Protein AF-L1J8I0-F1 (afdb_monomer_lite)

Radius of gyration: 37.42 Å; chains: 1; bounding box: 44×63×104 Å

pLDDT: mean 70.48, std 18.56, range [26.73, 95.31]

Sequence (306 aa):
MLSIKDLRIVVLCLVFACTTAIKQQHVDNLDVEDITRTQQHQPSTDGAELYHSMKRKFKKFSSLVRLVQKKYGISLSQAASTVKARSLLKRSWEKLQKLQDGYKKAAARRIKKKARKVELQKQAIESSAQQQGRRVSKQEAVFLFTALNPPVQPREVTFPLSEEEFVRLLASREALVETAEQELREGKLTSAAMRKNLMMEADANQRERRDILLQHCSRGRSLHATSIGMALAQFDLLAEEVQEKAIMRARENIDSMPPGGLQNLLEAMAERVLNETRTLSQDATDRAEWFARNYSPPRSSAHPVM

Secondary structure (DSSP, 8-state):
---HHHHHHHHHHHHHHHHHHHHHHHHHHHHHHHHTT-TTSPPPHHHHHHHHHHHHHHHHHHHHHHHHHHHH---HHHHHTSHHHHHHHHHHHHHHHHHHHHHHHHHHHHHHHHHHHHHHHHHHHHHHHHSS--PPPHHHHHHHHHHHS---PPPP--SSPPHHHHHHHHHHHHHHHHHHHHHIIIIITSSHHHHHHHHHHHHHHHHHHHHHHHHHHHTT--HHHHHHHHHHHHHHTS-HHHHHHHHHHHHHHHHTSPTTHHHHHHHHHHHHHHHHHHHHHH-TT-HHHHHHHH------TTS---

Structure (mmCIF, N/CA/C/O backbone):
data_AF-L1J8I0-F1
#
_entry.id   AF-L1J8I0-F1
#
loop_
_atom_site.group_PDB
_atom_site.id
_atom_site.type_symbol
_atom_site.label_atom_id
_atom_site.label_alt_id
_atom_site.label_comp_id
_atom_site.label_asym_id
_atom_site.label_entity_id
_atom_site.label_seq_id
_atom_site.pdbx_PDB_ins_code
_atom_site.Cartn_x
_atom_site.Cartn_y
_atom_site.Cartn_z
_atom_site.occupancy
_atom_site.B_iso_or_equiv
_atom_site.auth_seq_id
_atom_site.auth_comp_id
_atom_site.auth_asym_id
_atom_site.auth_atom_id
_atom_site.pdbx_PDB_model_num
ATOM 1 N N . MET A 1 1 ? -5.756 -33.218 85.388 1.00 47.03 1 MET A N 1
ATOM 2 C CA . MET A 1 1 ? -5.584 -31.840 84.867 1.00 47.03 1 MET A CA 1
ATOM 3 C C . MET A 1 1 ? -4.841 -31.900 83.537 1.00 47.03 1 MET A C 1
ATOM 5 O O . MET A 1 1 ? -3.838 -32.595 83.470 1.00 47.03 1 MET A O 1
ATOM 9 N N . LEU A 1 2 ? -5.328 -31.227 82.486 1.00 44.75 2 LEU A N 1
ATOM 10 C CA . LEU A 1 2 ? -4.632 -31.156 81.189 1.00 44.75 2 LEU A CA 1
ATOM 11 C C . LEU A 1 2 ? -3.317 -30.375 81.326 1.00 44.75 2 LEU A C 1
ATOM 13 O O . LEU A 1 2 ? -3.295 -29.297 81.923 1.00 44.75 2 LEU A O 1
ATOM 17 N N . SER A 1 3 ? -2.236 -30.895 80.743 1.00 50.72 3 SER A N 1
ATOM 18 C CA . SER A 1 3 ? -0.954 -30.190 80.671 1.00 50.72 3 SER A CA 1
ATOM 19 C C . SER A 1 3 ? -1.093 -28.910 79.837 1.00 50.72 3 SER A C 1
ATOM 21 O O . SER A 1 3 ? -1.857 -28.843 78.872 1.00 50.72 3 SER A O 1
ATOM 23 N N . ILE A 1 4 ? -0.311 -27.877 80.170 1.00 48.34 4 ILE A N 1
ATOM 24 C CA . ILE A 1 4 ? -0.261 -26.611 79.416 1.00 48.34 4 ILE A CA 1
ATOM 25 C C . ILE A 1 4 ? 0.068 -26.856 77.931 1.00 48.34 4 ILE A C 1
ATOM 27 O O . ILE A 1 4 ? -0.374 -26.088 77.072 1.00 48.34 4 ILE A O 1
ATOM 31 N N . LYS A 1 5 ? 0.810 -27.926 77.611 1.00 49.66 5 LYS A N 1
ATOM 32 C CA . LYS A 1 5 ? 1.115 -28.313 76.226 1.00 49.66 5 LYS A CA 1
ATOM 33 C C . LYS A 1 5 ? -0.135 -28.808 75.487 1.00 49.66 5 LYS A C 1
ATOM 35 O O . LYS A 1 5 ? -0.368 -28.381 74.359 1.00 49.66 5 LYS A O 1
ATOM 40 N N . ASP A 1 6 ? -0.984 -29.593 76.143 1.00 48.19 6 ASP A N 1
ATOM 41 C CA . ASP A 1 6 ? -2.200 -30.156 75.542 1.00 48.19 6 ASP A CA 1
ATOM 42 C C . ASP A 1 6 ? -3.264 -29.073 75.308 1.00 48.19 6 ASP A C 1
ATOM 44 O O . ASP A 1 6 ? -3.906 -29.028 74.257 1.00 48.19 6 ASP A O 1
ATOM 48 N N . LEU A 1 7 ? -3.372 -28.108 76.231 1.00 49.50 7 LEU A N 1
ATOM 49 C CA . LEU A 1 7 ? -4.266 -26.956 76.078 1.00 49.50 7 LEU A CA 1
ATOM 50 C C . LEU A 1 7 ? -3.881 -26.079 74.872 1.00 49.50 7 LEU A C 1
ATOM 52 O O . LEU A 1 7 ? -4.747 -25.561 74.167 1.00 49.50 7 LEU A O 1
ATOM 56 N N . ARG A 1 8 ? -2.576 -25.923 74.608 1.00 51.19 8 ARG A N 1
ATOM 57 C CA . ARG A 1 8 ? -2.071 -25.172 73.446 1.00 51.19 8 ARG A CA 1
ATOM 58 C C . ARG A 1 8 ? -2.403 -25.867 72.130 1.00 51.19 8 ARG A C 1
ATOM 60 O O . ARG A 1 8 ? -2.738 -25.177 71.172 1.00 51.19 8 ARG A O 1
ATOM 67 N N . ILE A 1 9 ? -2.360 -27.200 72.089 1.00 55.81 9 ILE A N 1
ATOM 68 C CA . ILE A 1 9 ? -2.709 -27.984 70.896 1.00 55.81 9 ILE A CA 1
ATOM 69 C C . ILE A 1 9 ? -4.198 -27.828 70.574 1.00 55.81 9 ILE A C 1
ATOM 71 O O . ILE A 1 9 ? -4.533 -27.548 69.426 1.00 55.81 9 ILE A O 1
ATOM 75 N N . VAL A 1 10 ? -5.084 -27.917 71.573 1.00 53.78 10 VAL A N 1
ATOM 76 C CA . VAL A 1 10 ? -6.538 -27.730 71.386 1.00 53.78 10 VAL A CA 1
ATOM 77 C C . VAL A 1 10 ? -6.875 -26.306 70.926 1.00 53.78 10 VAL A C 1
ATOM 79 O O . VAL A 1 10 ? -7.705 -26.120 70.037 1.00 53.78 10 VAL A O 1
ATOM 82 N N . VAL A 1 11 ? -6.193 -25.290 71.463 1.00 53.56 11 VAL A N 1
ATOM 83 C CA . VAL A 1 11 ? -6.374 -23.897 71.024 1.00 53.56 11 VAL A CA 1
ATOM 84 C C . VAL A 1 11 ? -5.858 -23.693 69.600 1.00 53.56 11 VAL A C 1
ATOM 86 O O . VAL A 1 11 ? -6.593 -23.166 68.774 1.00 53.56 11 VAL A O 1
ATOM 89 N N . LEU A 1 12 ? -4.641 -24.143 69.271 1.00 55.91 12 LEU A N 1
ATOM 90 C CA . LEU A 1 12 ? -4.106 -24.076 67.901 1.00 55.91 12 LEU A CA 1
ATOM 91 C C . LEU A 1 12 ? -5.045 -24.758 66.906 1.00 55.91 12 LEU A C 1
ATOM 93 O O . LEU A 1 12 ? -5.278 -24.246 65.813 1.00 55.91 12 LEU A O 1
ATOM 97 N N . CYS A 1 13 ? -5.629 -25.873 67.332 1.00 56.00 13 CYS A N 1
ATOM 98 C CA . CYS A 1 13 ? -6.630 -26.603 66.593 1.00 56.00 13 CYS A CA 1
ATOM 99 C C . CYS A 1 13 ? -7.884 -25.752 66.295 1.00 56.00 13 CYS A C 1
ATOM 101 O O . CYS A 1 13 ? -8.264 -25.586 65.135 1.00 56.00 13 CYS A O 1
ATOM 103 N N . LEU A 1 14 ? -8.495 -25.150 67.315 1.00 54.09 14 LEU A N 1
ATOM 104 C CA . LEU A 1 14 ? -9.687 -24.307 67.152 1.00 54.09 14 LEU A CA 1
ATOM 105 C C . LEU A 1 14 ? -9.407 -23.039 66.326 1.00 54.09 14 LEU A C 1
ATOM 107 O O . LEU A 1 14 ? -10.213 -22.657 65.480 1.00 54.09 14 LEU A O 1
ATOM 111 N N . VAL A 1 15 ? -8.236 -22.421 66.496 1.00 53.66 15 VAL A N 1
ATOM 112 C CA . VAL A 1 15 ? -7.820 -21.250 65.704 1.00 53.66 15 VAL A CA 1
ATOM 113 C C . VAL A 1 15 ? -7.623 -21.607 64.234 1.00 53.66 15 VAL A C 1
ATOM 115 O O . VAL A 1 15 ? -8.012 -20.843 63.346 1.00 53.66 15 VAL A O 1
ATOM 118 N N . PHE A 1 16 ? -7.057 -22.779 63.957 1.00 56.75 16 PHE A N 1
ATOM 119 C CA . PHE A 1 16 ? -6.883 -23.270 62.597 1.00 56.75 16 PHE A CA 1
ATOM 120 C C . PHE A 1 16 ? -8.225 -23.573 61.909 1.00 56.75 16 PHE A C 1
ATOM 122 O O . PHE A 1 16 ? -8.412 -23.221 60.744 1.00 56.75 16 PHE A O 1
ATOM 129 N N . ALA A 1 17 ? -9.191 -24.151 62.630 1.00 53.44 17 ALA A N 1
ATOM 130 C CA . ALA A 1 17 ? -10.540 -24.396 62.114 1.00 53.44 17 ALA A CA 1
ATOM 131 C C . ALA A 1 17 ? -11.291 -23.089 61.794 1.00 53.44 17 ALA A C 1
ATOM 133 O O . ALA A 1 17 ? -11.874 -22.952 60.720 1.00 53.44 17 ALA A O 1
ATOM 134 N N . CYS A 1 18 ? -11.215 -22.083 62.670 1.00 51.19 18 CYS A N 1
ATOM 135 C CA . CYS A 1 18 ? -11.886 -20.803 62.432 1.00 51.19 18 CYS A CA 1
ATOM 136 C C . CYS A 1 18 ? -11.210 -19.970 61.322 1.00 51.19 18 CYS A C 1
ATOM 138 O O . CYS A 1 18 ? -11.900 -19.376 60.496 1.00 51.19 18 CYS A O 1
ATOM 140 N N . THR A 1 19 ? -9.870 -19.954 61.240 1.00 51.97 19 THR A N 1
ATOM 141 C CA . THR A 1 19 ? -9.139 -19.275 60.139 1.00 51.97 19 THR A CA 1
ATOM 142 C C . THR A 1 19 ? -9.443 -19.886 58.773 1.00 51.97 19 THR A C 1
ATOM 144 O O . THR A 1 19 ? -9.493 -19.162 57.779 1.00 51.97 19 THR A O 1
ATOM 147 N N . THR A 1 20 ? -9.636 -21.205 58.706 1.00 55.06 20 THR A N 1
ATOM 148 C CA . THR A 1 20 ? -10.019 -21.881 57.462 1.00 55.06 20 THR A CA 1
ATOM 149 C C . THR A 1 20 ? -11.479 -21.609 57.102 1.00 55.06 20 THR A C 1
ATOM 151 O O . THR A 1 20 ? -11.731 -21.222 55.969 1.00 55.06 20 THR A O 1
ATOM 154 N N . ALA A 1 21 ? -12.424 -21.659 58.042 1.00 51.91 21 ALA A N 1
ATOM 155 C CA . ALA A 1 21 ? -13.824 -21.310 57.762 1.00 51.91 21 ALA A CA 1
ATOM 156 C C . ALA A 1 21 ? -13.995 -19.878 57.204 1.00 51.91 21 ALA A C 1
ATOM 158 O O . ALA A 1 21 ? -14.708 -19.674 56.225 1.00 51.91 21 ALA A O 1
ATOM 159 N N . ILE A 1 22 ? -13.266 -18.897 57.754 1.00 51.09 22 ILE A N 1
ATOM 160 C CA . ILE A 1 22 ? -13.312 -17.495 57.292 1.00 51.09 22 ILE A CA 1
ATOM 161 C C . ILE A 1 22 ? -12.747 -17.335 55.874 1.00 51.09 22 ILE A C 1
ATOM 163 O O . ILE A 1 22 ? -13.254 -16.527 55.100 1.00 51.09 22 ILE A O 1
ATOM 167 N N . LYS A 1 23 ? -11.707 -18.098 55.510 1.00 50.81 23 LYS A N 1
ATOM 168 C CA . LYS A 1 23 ? -11.161 -18.086 54.143 1.00 50.81 23 LYS A CA 1
ATOM 169 C C . LYS A 1 23 ? -12.123 -18.719 53.139 1.00 50.81 23 LYS A C 1
ATOM 171 O O . LYS A 1 23 ? -12.239 -18.205 52.036 1.00 50.81 23 LYS A O 1
ATOM 176 N N . GLN A 1 24 ? -12.831 -19.773 53.542 1.00 50.97 24 GLN A N 1
ATOM 177 C CA . GLN A 1 24 ? -13.794 -20.491 52.707 1.00 50.97 24 GLN A CA 1
ATOM 178 C C . GLN A 1 24 ? -14.966 -19.576 52.324 1.00 50.97 24 GLN A C 1
ATOM 180 O O . GLN A 1 24 ? -15.231 -19.363 51.150 1.00 50.97 24 GLN A O 1
ATOM 185 N N . GLN A 1 25 ? -15.551 -18.910 53.322 1.00 48.59 25 GLN A N 1
ATOM 186 C CA . GLN A 1 25 ? -16.653 -17.960 53.148 1.00 48.59 25 GLN A CA 1
ATOM 187 C C . GLN A 1 25 ? -16.267 -16.727 52.304 1.00 48.59 25 GLN A C 1
ATOM 189 O O . GLN A 1 25 ? -17.127 -16.032 51.769 1.00 48.59 25 GLN A O 1
ATOM 194 N N . HIS A 1 26 ? -14.968 -16.426 52.198 1.00 47.38 26 HIS A N 1
ATOM 195 C CA . HIS A 1 26 ? -14.453 -15.340 51.365 1.00 47.38 26 HIS A CA 1
ATOM 196 C C . HIS A 1 26 ? -14.232 -15.748 49.905 1.00 47.38 26 HIS A C 1
ATOM 198 O O . HIS A 1 26 ? -14.372 -14.888 49.042 1.00 47.38 26 HIS A O 1
ATOM 204 N N . VAL A 1 27 ? -13.887 -17.015 49.646 1.00 48.81 27 VAL A N 1
ATOM 205 C CA . VAL A 1 27 ? -13.799 -17.588 48.291 1.00 48.81 27 VAL A CA 1
ATOM 206 C C . VAL A 1 27 ? -15.202 -17.719 47.700 1.00 48.81 27 VAL A C 1
ATOM 208 O O . VAL A 1 27 ? -15.429 -17.238 46.600 1.00 48.81 27 VAL A O 1
ATOM 211 N N . ASP A 1 28 ? -16.167 -18.218 48.477 1.00 44.97 28 ASP A N 1
ATOM 212 C CA . ASP A 1 28 ? -17.553 -18.363 48.010 1.00 44.97 28 ASP A CA 1
ATOM 213 C C . ASP A 1 28 ? -18.199 -16.999 47.675 1.00 44.97 28 ASP A C 1
ATOM 215 O O . ASP A 1 28 ? -18.963 -16.890 46.726 1.00 44.97 28 ASP A O 1
ATOM 219 N N . ASN A 1 29 ? -17.840 -15.920 48.386 1.00 43.44 29 ASN A N 1
ATOM 220 C CA . ASN A 1 29 ? -18.304 -14.556 48.080 1.00 43.44 29 ASN A CA 1
ATOM 221 C C . ASN A 1 29 ? -17.541 -13.863 46.933 1.00 43.44 29 ASN A C 1
ATOM 223 O O . ASN A 1 29 ? -17.956 -12.789 46.505 1.00 43.44 29 ASN A O 1
ATOM 227 N N . LEU A 1 30 ? -16.416 -14.418 46.470 1.00 42.66 30 LEU A N 1
ATOM 228 C CA . LEU A 1 30 ? -15.681 -13.901 45.309 1.00 42.66 30 LEU A CA 1
ATOM 229 C C . LEU A 1 30 ? -16.254 -14.424 43.981 1.00 42.66 30 LEU A C 1
ATOM 231 O O . LEU A 1 30 ? -16.000 -13.794 42.962 1.00 42.66 30 LEU A O 1
ATOM 235 N N . ASP A 1 31 ? -17.058 -15.494 44.000 1.00 45.50 31 ASP A N 1
ATOM 236 C CA . ASP A 1 31 ? -17.581 -16.143 42.787 1.00 45.50 31 ASP A CA 1
ATOM 237 C C . ASP A 1 31 ? -19.051 -15.807 42.454 1.00 45.50 31 ASP A C 1
ATOM 239 O O . ASP A 1 31 ? -19.474 -16.000 41.317 1.00 45.50 31 ASP A O 1
ATOM 243 N N . VAL A 1 32 ? -19.859 -15.266 43.377 1.00 40.94 32 VAL A N 1
ATOM 244 C CA . VAL A 1 32 ? -21.300 -15.056 43.092 1.00 40.94 32 VAL A CA 1
ATOM 245 C C . VAL A 1 32 ? -21.579 -13.827 42.212 1.00 40.94 32 VAL A C 1
ATOM 247 O O . VAL A 1 32 ? -22.537 -13.845 41.444 1.00 40.94 32 VAL A O 1
ATOM 250 N N . GLU A 1 33 ? -20.743 -12.782 42.234 1.00 39.81 33 GLU A N 1
ATOM 251 C CA . GLU A 1 33 ? -20.963 -11.593 41.383 1.00 39.81 33 GLU A CA 1
ATOM 252 C C . GLU A 1 33 ? -20.471 -11.763 39.929 1.00 39.81 33 GLU A C 1
ATOM 254 O O . GLU A 1 33 ? -20.986 -11.081 39.040 1.00 39.81 33 GLU A O 1
ATOM 259 N N . ASP A 1 34 ? -19.562 -12.708 39.652 1.00 41.19 34 ASP A N 1
ATOM 260 C CA . ASP A 1 34 ? -19.028 -12.957 38.298 1.00 41.19 34 ASP A CA 1
ATOM 261 C C . ASP A 1 34 ? -19.813 -14.035 37.512 1.00 41.19 34 ASP A C 1
ATOM 263 O O . ASP A 1 34 ? -19.762 -14.066 36.276 1.00 41.19 34 ASP A O 1
ATOM 267 N N . ILE A 1 35 ? -20.621 -14.871 38.181 1.00 38.72 35 ILE A N 1
ATOM 268 C CA . ILE A 1 35 ? -21.430 -15.913 37.513 1.00 38.72 35 ILE A CA 1
ATOM 269 C C . ILE A 1 35 ? -22.634 -15.319 36.757 1.00 38.72 35 ILE A C 1
ATOM 271 O O . ILE A 1 35 ? -23.036 -15.855 35.725 1.00 38.72 35 ILE A O 1
ATOM 275 N N . THR A 1 36 ? -23.171 -14.166 37.172 1.00 39.72 36 THR A N 1
ATOM 276 C CA . THR A 1 36 ? -24.290 -13.511 36.460 1.00 39.72 36 THR A CA 1
ATOM 277 C C . THR A 1 36 ? -23.886 -12.651 35.256 1.00 39.72 36 THR A C 1
ATOM 279 O O . THR A 1 36 ? -24.768 -12.121 34.582 1.00 39.72 36 THR A O 1
ATOM 282 N N . ARG A 1 37 ? -22.588 -12.504 34.937 1.00 38.88 37 ARG A N 1
ATOM 283 C CA . ARG A 1 37 ? -22.139 -11.700 33.775 1.00 38.88 37 ARG A CA 1
ATOM 284 C C . ARG A 1 37 ? -21.130 -12.355 32.832 1.00 38.88 37 ARG A C 1
ATOM 286 O O . ARG A 1 37 ? -20.781 -11.736 31.831 1.00 38.88 37 ARG A O 1
ATOM 293 N N . THR A 1 38 ? -20.731 -13.603 33.063 1.00 35.34 38 THR A N 1
ATOM 294 C CA . THR A 1 38 ? -19.709 -14.250 32.224 1.00 35.34 38 THR A CA 1
ATOM 295 C C . THR A 1 38 ? -19.983 -15.740 32.021 1.00 35.34 38 THR A C 1
ATOM 297 O O . THR A 1 38 ? -19.231 -16.604 32.459 1.00 35.34 38 THR A O 1
ATOM 300 N N . GLN A 1 39 ? -21.048 -16.070 31.285 1.00 36.91 39 GLN A N 1
ATOM 301 C CA . GLN A 1 39 ? -21.125 -17.368 30.608 1.00 36.91 39 GLN A CA 1
ATOM 302 C C . GLN A 1 39 ? -20.173 -17.357 29.401 1.00 36.91 39 GLN A C 1
ATOM 304 O O . GLN A 1 39 ? -20.629 -17.115 28.292 1.00 36.91 39 GLN A O 1
ATOM 309 N N . GLN A 1 40 ? -18.861 -17.548 29.629 1.00 37.84 40 GLN A N 1
ATOM 310 C CA . GLN A 1 40 ? -17.915 -18.155 28.660 1.00 37.84 40 GLN A CA 1
ATOM 311 C C . GLN A 1 40 ? -16.439 -18.242 29.105 1.00 37.84 40 GLN A C 1
ATOM 313 O O . GLN A 1 40 ? -15.601 -18.652 28.304 1.00 37.84 40 GLN A O 1
ATOM 318 N N . HIS A 1 41 ? -16.076 -17.952 30.359 1.00 36.81 41 HIS A N 1
ATOM 319 C CA . HIS A 1 41 ? -14.691 -18.147 30.809 1.00 36.81 41 HIS A CA 1
ATOM 320 C C . HIS A 1 41 ? -14.574 -19.142 31.963 1.00 36.81 41 HIS A C 1
ATOM 322 O O . HIS A 1 41 ? -15.341 -19.109 32.921 1.00 36.81 41 HIS A O 1
ATOM 328 N N . GLN A 1 42 ? -13.613 -20.059 31.810 1.00 33.97 42 GLN A N 1
ATOM 329 C CA . GLN A 1 42 ? -13.234 -21.078 32.785 1.00 33.97 42 GLN A CA 1
ATOM 330 C C . GLN A 1 42 ? -13.045 -20.457 34.181 1.00 33.97 42 GLN A C 1
ATOM 332 O O . GLN A 1 42 ? -12.429 -19.392 34.285 1.00 33.97 42 GLN A O 1
ATOM 337 N N . PRO A 1 43 ? -13.523 -21.110 35.257 1.00 38.84 43 PRO A N 1
ATOM 338 C CA . PRO A 1 43 ? -13.264 -20.648 36.613 1.00 38.84 43 PRO A CA 1
ATOM 339 C C . PRO A 1 43 ? -11.753 -20.610 36.855 1.00 38.84 43 PRO A C 1
ATOM 341 O O . PRO A 1 43 ? -11.036 -21.552 36.511 1.00 38.84 43 PRO A O 1
ATOM 344 N N . SER A 1 44 ? -11.268 -19.501 37.420 1.00 42.12 44 SER A N 1
ATOM 345 C CA . SER A 1 44 ? -9.840 -19.298 37.668 1.00 42.12 44 SER A CA 1
ATOM 346 C C . SER A 1 44 ? -9.264 -20.454 38.497 1.00 42.12 44 SER A C 1
ATOM 348 O O . SER A 1 44 ? -9.784 -20.808 39.559 1.00 42.12 44 SER A O 1
ATOM 350 N N . THR A 1 45 ? -8.181 -21.050 38.001 1.00 46.97 45 THR A N 1
ATOM 351 C CA . THR A 1 45 ? -7.467 -22.188 38.603 1.00 46.97 45 THR A CA 1
ATOM 352 C C . THR A 1 45 ? -7.049 -21.939 40.057 1.00 46.97 45 THR A C 1
ATOM 354 O O . THR A 1 45 ? -7.017 -22.869 40.863 1.00 46.97 45 THR A O 1
ATOM 357 N N . ASP A 1 46 ? -6.841 -20.677 40.435 1.00 42.84 46 ASP A N 1
ATOM 358 C CA . ASP A 1 46 ? -6.385 -20.272 41.767 1.00 42.84 46 ASP A CA 1
ATOM 359 C C . ASP A 1 46 ? -7.423 -20.529 42.877 1.00 42.84 46 ASP A C 1
ATOM 361 O O . ASP A 1 46 ? -7.059 -20.890 44.002 1.00 42.84 46 ASP A O 1
ATOM 365 N N . GLY A 1 47 ? -8.722 -20.380 42.588 1.00 41.56 47 GLY A N 1
ATOM 366 C CA . GLY A 1 47 ? -9.794 -20.609 43.568 1.00 41.56 47 GLY A CA 1
ATOM 367 C C . GLY A 1 47 ? -9.959 -22.091 43.921 1.00 41.56 47 GLY A C 1
ATOM 368 O O . GLY A 1 47 ? -10.064 -22.463 45.097 1.00 41.56 47 GLY A O 1
ATOM 369 N N . ALA A 1 48 ? -9.888 -22.954 42.905 1.00 44.31 48 ALA A N 1
ATOM 370 C CA . ALA A 1 48 ? -9.996 -24.404 43.051 1.00 44.31 48 ALA A CA 1
ATOM 371 C C . ALA A 1 48 ? -8.797 -25.000 43.812 1.00 44.31 48 ALA A C 1
ATOM 373 O O . ALA A 1 48 ? -8.968 -25.858 44.687 1.00 44.31 48 ALA A O 1
ATOM 374 N N . GLU A 1 49 ? -7.580 -24.513 43.554 1.00 45.66 49 GLU A N 1
ATOM 375 C CA . GLU A 1 49 ? -6.386 -24.935 44.293 1.00 45.66 49 GLU A CA 1
ATOM 376 C C . GLU A 1 49 ? -6.440 -24.533 45.772 1.00 45.66 49 GLU A C 1
ATOM 378 O O . GLU A 1 49 ? -6.101 -25.334 46.658 1.00 45.66 49 GLU A O 1
ATOM 383 N N . LEU A 1 50 ? -6.931 -23.323 46.067 1.00 45.75 50 LEU A N 1
ATOM 384 C CA . LEU A 1 50 ? -7.110 -22.855 47.440 1.00 45.75 50 LEU A CA 1
ATOM 385 C C . LEU A 1 50 ? -8.134 -23.723 48.190 1.00 45.75 50 LEU A C 1
ATOM 387 O O . LEU A 1 50 ? -7.857 -24.177 49.307 1.00 45.75 50 LEU A O 1
ATOM 391 N N . TYR A 1 51 ? -9.267 -24.026 47.548 1.00 44.78 51 TYR A N 1
ATOM 392 C CA . TYR A 1 51 ? -10.316 -24.906 48.069 1.00 44.78 51 TYR A CA 1
ATOM 393 C C . TYR A 1 51 ? -9.774 -26.311 48.383 1.00 44.78 51 TYR A C 1
ATOM 395 O O . TYR A 1 51 ? -9.945 -26.835 49.491 1.00 44.78 51 TYR A O 1
ATOM 403 N N . HIS A 1 52 ? -9.042 -26.925 47.448 1.00 50.28 52 HIS A N 1
ATOM 404 C CA . HIS A 1 52 ? -8.463 -28.255 47.646 1.00 50.28 52 HIS A CA 1
ATOM 405 C C . HIS A 1 52 ? -7.378 -28.278 48.733 1.00 50.28 52 HIS A C 1
ATOM 407 O O . HIS A 1 52 ? -7.326 -29.221 49.534 1.00 50.28 52 HIS A O 1
ATOM 413 N N . SER A 1 53 ? -6.547 -27.236 48.821 1.00 49.38 53 SER A N 1
ATOM 414 C CA . SER A 1 53 ? -5.553 -27.067 49.890 1.00 49.38 53 SER A CA 1
ATOM 415 C C . SER A 1 53 ? -6.218 -26.978 51.267 1.00 49.38 53 SER A C 1
ATOM 417 O O . SER A 1 53 ? -5.780 -27.625 52.228 1.00 49.38 53 SER A O 1
ATOM 419 N N . MET A 1 54 ? -7.328 -26.245 51.364 1.00 45.81 54 MET A N 1
ATOM 420 C CA . MET A 1 54 ? -8.103 -26.106 52.595 1.00 45.81 54 MET A CA 1
ATOM 421 C C . MET A 1 54 ? -8.810 -27.403 52.991 1.00 45.81 54 MET A C 1
ATOM 423 O O . MET A 1 54 ? -8.703 -27.819 54.147 1.00 45.81 54 MET A O 1
ATOM 427 N N . LYS A 1 55 ? -9.414 -28.121 52.039 1.00 47.81 55 LYS A N 1
ATOM 428 C CA . LYS A 1 55 ? -10.034 -29.437 52.274 1.00 47.81 55 LYS A CA 1
ATOM 429 C C . LYS A 1 55 ? -9.023 -30.467 52.799 1.00 47.81 55 LYS A C 1
ATOM 431 O O . LYS A 1 55 ? -9.314 -31.201 53.746 1.00 47.81 55 LYS A O 1
ATOM 436 N N . ARG A 1 56 ? -7.794 -30.489 52.258 1.00 60.00 56 ARG A N 1
ATOM 437 C CA . ARG A 1 56 ? -6.698 -31.355 52.754 1.00 60.00 56 ARG A CA 1
ATOM 438 C C . ARG A 1 56 ? -6.273 -30.986 54.178 1.00 60.00 56 ARG A C 1
ATOM 440 O O . ARG A 1 56 ? -6.069 -31.871 55.010 1.00 60.00 56 ARG A O 1
ATOM 447 N N . LYS A 1 57 ? -6.159 -29.688 54.470 1.00 51.09 57 LYS A N 1
ATOM 448 C CA . LYS A 1 57 ? -5.823 -29.166 55.803 1.00 51.09 57 LYS A CA 1
ATOM 449 C C . LYS A 1 57 ? -6.905 -29.493 56.839 1.00 51.09 57 LYS A C 1
ATOM 451 O O . LYS A 1 57 ? -6.568 -29.920 57.941 1.00 51.09 57 LYS A O 1
ATOM 456 N N . PHE A 1 58 ? -8.180 -29.401 56.465 1.00 46.50 58 PHE A N 1
ATOM 457 C CA . PHE A 1 58 ? -9.314 -29.767 57.318 1.00 46.50 58 PHE A CA 1
ATOM 458 C C . PHE A 1 58 ? -9.373 -31.277 57.610 1.00 46.50 58 PHE A C 1
ATOM 460 O O . PHE A 1 58 ? -9.632 -31.688 58.739 1.00 46.50 58 PHE A O 1
ATOM 467 N N . LYS A 1 59 ? -9.034 -32.130 56.632 1.00 57.84 59 LYS A N 1
ATOM 468 C CA . LYS A 1 59 ? -8.946 -33.587 56.843 1.00 57.84 59 LYS A CA 1
ATOM 469 C C . LYS A 1 59 ? -7.833 -33.958 57.833 1.00 57.84 59 LYS A C 1
ATOM 471 O O . LYS A 1 59 ? -8.052 -34.771 58.729 1.00 57.84 59 LYS A O 1
ATOM 476 N N . LYS A 1 60 ? -6.659 -33.315 57.733 1.00 56.75 60 LYS A N 1
ATOM 477 C CA . LYS A 1 60 ? -5.568 -33.472 58.720 1.00 56.75 60 LYS A CA 1
ATOM 478 C C . LYS A 1 60 ? -5.991 -32.990 60.110 1.00 56.75 60 LYS A C 1
ATOM 480 O O . LYS A 1 60 ? -5.687 -33.642 61.105 1.00 56.75 60 LYS A O 1
ATOM 485 N N . PHE A 1 61 ? -6.737 -31.891 60.160 1.00 53.31 61 PHE A N 1
ATOM 486 C CA . PHE A 1 61 ? -7.289 -31.329 61.384 1.00 53.31 61 PHE A CA 1
ATOM 487 C C . PHE A 1 61 ? -8.273 -32.279 62.089 1.00 53.31 61 PHE A C 1
ATOM 489 O O . PHE A 1 61 ? -8.107 -32.553 63.278 1.00 53.31 61 PHE A O 1
ATOM 496 N N . SER A 1 62 ? -9.236 -32.860 61.362 1.00 53.94 62 SER A N 1
ATOM 497 C CA . SER A 1 62 ? -10.192 -33.809 61.951 1.00 53.94 62 SER A CA 1
ATOM 498 C C . SER A 1 62 ? -9.504 -35.048 62.527 1.00 53.94 62 SER A C 1
ATOM 500 O O . SER A 1 62 ? -9.920 -35.567 63.561 1.00 53.94 62 SER A O 1
ATOM 502 N N . SER A 1 63 ? -8.421 -35.502 61.891 1.00 62.56 63 SER A N 1
ATOM 503 C CA . SER A 1 63 ? -7.630 -36.634 62.378 1.00 62.56 63 SER A CA 1
ATOM 504 C C . SER A 1 63 ? -6.887 -36.302 63.675 1.00 62.56 63 SER A C 1
ATOM 506 O O . SER A 1 63 ? -6.853 -37.124 64.585 1.00 62.56 63 SER A O 1
ATOM 508 N N . LEU A 1 64 ? -6.349 -35.084 63.791 1.00 54.25 64 LEU A N 1
ATOM 509 C CA . LEU A 1 64 ? -5.669 -34.589 64.994 1.00 54.25 64 LEU A CA 1
ATOM 510 C C . LEU A 1 64 ? -6.632 -34.448 66.179 1.00 54.25 64 LEU A C 1
ATOM 512 O O . LEU A 1 64 ? -6.316 -34.874 67.287 1.00 54.25 64 LEU A O 1
ATOM 516 N N . VAL A 1 65 ? -7.836 -33.929 65.929 1.00 56.19 65 VAL A N 1
ATOM 517 C CA . VAL A 1 65 ? -8.908 -33.834 66.930 1.00 56.19 65 VAL A CA 1
ATOM 518 C C . VAL A 1 65 ? -9.311 -35.216 67.452 1.00 56.19 65 VAL A C 1
ATOM 520 O O . VAL A 1 65 ? -9.366 -35.418 68.665 1.00 56.19 65 VAL A O 1
ATOM 523 N N . ARG A 1 66 ? -9.521 -36.189 66.554 1.00 64.12 66 ARG A N 1
ATOM 524 C CA . ARG A 1 66 ? -9.843 -37.573 66.940 1.00 64.12 66 ARG A CA 1
ATOM 525 C C . ARG A 1 66 ? -8.709 -38.231 67.728 1.00 64.12 66 ARG A C 1
ATOM 527 O O . ARG A 1 66 ? -8.978 -38.965 68.672 1.00 64.12 66 ARG A O 1
ATOM 534 N N . LEU A 1 67 ? -7.451 -37.958 67.374 1.00 59.38 67 LEU A N 1
ATOM 535 C CA . LEU A 1 67 ? -6.281 -38.488 68.080 1.00 59.38 67 LEU A CA 1
ATOM 536 C C . LEU A 1 67 ? -6.204 -37.965 69.523 1.00 59.38 67 LEU A C 1
ATOM 538 O O . LEU A 1 67 ? -5.946 -38.736 70.443 1.00 59.38 67 LEU A O 1
ATOM 542 N N . VAL A 1 68 ? -6.468 -36.671 69.728 1.00 55.53 68 VAL A N 1
ATOM 543 C CA . VAL A 1 68 ? -6.485 -36.046 71.060 1.00 55.53 68 VAL A CA 1
ATOM 544 C C . VAL A 1 68 ? -7.653 -36.574 71.899 1.00 55.53 68 VAL A C 1
ATOM 546 O O . VAL A 1 68 ? -7.447 -36.940 73.054 1.00 55.53 68 VAL A O 1
ATOM 549 N N . GLN A 1 69 ? -8.850 -36.705 71.316 1.00 61.69 69 GLN A N 1
ATOM 550 C CA . GLN A 1 69 ? -9.998 -37.321 71.996 1.00 61.69 69 GLN A CA 1
ATOM 551 C C . GLN A 1 69 ? -9.704 -38.769 72.410 1.00 61.69 69 GLN A C 1
ATOM 553 O O . GLN A 1 69 ? -9.969 -39.148 73.548 1.00 61.69 69 GLN A O 1
ATOM 558 N N . LYS A 1 70 ? -9.094 -39.560 71.516 1.00 67.88 70 LYS A N 1
ATOM 559 C CA . LYS A 1 70 ? -8.750 -40.965 71.770 1.00 67.88 70 LYS A CA 1
ATOM 560 C C . LYS A 1 70 ? -7.658 -41.126 72.832 1.00 67.88 70 LYS A C 1
ATOM 562 O O . LYS A 1 70 ? -7.727 -42.052 73.628 1.00 67.88 70 LYS A O 1
ATOM 567 N N . LYS A 1 71 ? -6.648 -40.250 72.844 1.00 60.50 71 LYS A N 1
ATOM 568 C CA . LYS A 1 71 ? -5.487 -40.372 73.741 1.00 60.50 71 LYS A CA 1
ATOM 569 C C . LYS A 1 71 ? -5.760 -39.875 75.161 1.00 60.50 71 LYS A C 1
ATOM 571 O O . LYS A 1 71 ? -5.156 -40.385 76.096 1.00 60.50 71 LYS A O 1
ATOM 576 N N . TYR A 1 72 ? -6.642 -38.891 75.322 1.00 58.34 72 TYR A N 1
ATOM 577 C CA . TYR A 1 72 ? -6.856 -38.238 76.616 1.00 58.34 72 TYR A CA 1
ATOM 578 C C . TYR A 1 72 ? -8.257 -38.447 77.195 1.00 58.34 72 TYR A C 1
ATOM 580 O O . TYR A 1 72 ? -8.491 -38.026 78.320 1.00 58.34 72 TYR A O 1
ATOM 588 N N . GLY A 1 73 ? -9.188 -39.070 76.460 1.00 58.31 73 GLY A N 1
ATOM 589 C CA . GLY A 1 73 ? -10.545 -39.363 76.942 1.00 58.31 73 GLY A CA 1
ATOM 590 C C . GLY A 1 73 ? -11.404 -38.123 77.221 1.00 58.31 73 GLY A C 1
ATOM 591 O O . GLY A 1 73 ? -12.473 -38.234 77.810 1.00 58.31 73 GLY A O 1
ATOM 592 N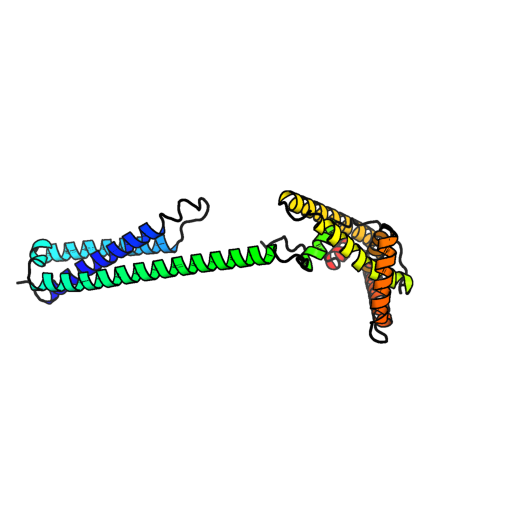 N . ILE A 1 74 ? -10.942 -36.936 76.817 1.00 57.56 74 ILE A N 1
ATOM 593 C CA . ILE A 1 74 ? -11.599 -35.657 77.095 1.00 57.56 74 ILE A CA 1
ATOM 594 C C . ILE A 1 74 ? -12.276 -35.172 75.816 1.00 57.56 74 ILE A C 1
ATOM 596 O O . ILE A 1 74 ? -11.650 -35.041 74.759 1.00 57.56 74 ILE A O 1
ATOM 600 N N . SER A 1 75 ? -13.570 -34.882 75.915 1.00 60.19 75 SER A N 1
ATOM 601 C CA . SER A 1 75 ? -14.319 -34.260 74.824 1.00 60.19 75 SER A CA 1
ATOM 602 C C . SER A 1 75 ? -13.866 -32.806 74.613 1.00 60.19 75 SER A C 1
ATOM 604 O O . SER A 1 75 ? -13.476 -32.104 75.546 1.00 60.19 75 SER A O 1
ATOM 606 N N . LEU A 1 76 ? -13.929 -32.313 73.373 1.00 56.25 76 LEU A N 1
ATOM 607 C CA . LEU A 1 76 ? -13.578 -30.923 73.036 1.00 56.25 76 LEU A CA 1
ATOM 608 C C . LEU A 1 76 ? -14.355 -29.898 73.884 1.00 56.25 76 LEU A C 1
ATOM 610 O O . LEU A 1 76 ? -13.808 -28.857 74.243 1.00 56.25 76 LEU A O 1
ATOM 614 N N . SER A 1 77 ? -15.597 -30.225 74.254 1.00 55.84 77 SER A N 1
ATOM 615 C CA . SER A 1 77 ? -16.450 -29.425 75.137 1.00 55.84 77 SER A CA 1
ATOM 616 C C . SER A 1 77 ? -15.916 -29.348 76.574 1.00 55.84 77 SER A C 1
ATOM 618 O O . SER A 1 77 ? -15.945 -28.274 77.175 1.00 55.84 77 SER A O 1
ATOM 620 N N . GLN A 1 78 ? -15.352 -30.435 77.109 1.00 56.88 78 GLN A N 1
ATOM 621 C CA . GLN A 1 78 ? -14.716 -30.465 78.434 1.00 56.88 78 GLN A CA 1
ATOM 622 C C . GLN A 1 78 ? -13.359 -29.743 78.464 1.00 56.88 78 GLN A C 1
ATOM 624 O O . GLN A 1 78 ? -13.003 -29.145 79.475 1.00 56.88 78 GLN A O 1
ATOM 629 N N . ALA A 1 79 ? -12.595 -29.744 77.368 1.00 54.66 79 ALA A N 1
ATOM 630 C CA . ALA A 1 79 ? -11.349 -28.974 77.288 1.00 54.66 79 ALA A CA 1
ATOM 631 C C . ALA A 1 79 ? -11.612 -27.454 77.177 1.00 54.66 79 ALA A C 1
ATOM 633 O O . ALA A 1 79 ? -10.902 -26.642 77.782 1.00 54.66 79 ALA A O 1
ATOM 634 N N . ALA A 1 80 ? -12.666 -27.069 76.446 1.00 51.44 80 ALA A N 1
ATOM 635 C CA . ALA A 1 80 ? -13.075 -25.680 76.225 1.00 51.44 80 ALA A CA 1
ATOM 636 C C . ALA A 1 80 ? -13.704 -24.998 77.459 1.00 51.44 80 ALA A C 1
ATOM 638 O O . ALA A 1 80 ? -13.777 -23.767 77.508 1.00 51.44 80 ALA A O 1
ATOM 639 N N . SER A 1 81 ? -14.138 -25.758 78.471 1.00 52.25 81 SER A N 1
ATOM 640 C CA . SER A 1 81 ? -14.724 -25.209 79.703 1.00 52.25 81 SER A CA 1
ATOM 641 C C . SER A 1 81 ? -13.684 -24.653 80.686 1.00 52.25 81 SER A C 1
ATOM 643 O O . SER A 1 81 ? -14.042 -23.905 81.595 1.00 52.25 81 SER A O 1
ATOM 645 N N . THR A 1 82 ? -12.394 -24.941 80.487 1.00 57.56 82 THR A N 1
ATOM 646 C CA . THR A 1 82 ? -11.324 -24.424 81.350 1.00 57.56 82 THR A CA 1
ATOM 647 C C . THR A 1 82 ? -11.102 -22.917 81.141 1.00 57.56 82 THR A C 1
ATOM 649 O O . THR A 1 82 ? -11.010 -22.425 80.014 1.00 57.56 82 THR A O 1
ATOM 652 N N . VAL A 1 83 ? -10.965 -22.157 82.236 1.00 50.31 83 VAL A N 1
ATOM 653 C CA . VAL A 1 83 ? -10.817 -20.681 82.230 1.00 50.31 83 VAL A CA 1
ATOM 654 C C . VAL A 1 83 ? -9.664 -20.210 81.329 1.00 50.31 83 VAL A C 1
ATOM 656 O O . VAL A 1 83 ? -9.771 -19.209 80.618 1.00 50.31 83 VAL A O 1
ATOM 659 N N . LYS A 1 84 ? -8.570 -20.979 81.292 1.00 55.09 84 LYS A N 1
ATOM 660 C CA . LYS A 1 84 ? -7.381 -20.695 80.476 1.00 55.09 84 LYS A CA 1
ATOM 661 C C . LYS A 1 84 ? -7.603 -20.961 78.978 1.00 55.09 84 LYS A C 1
ATOM 663 O O . LYS A 1 84 ? -7.020 -20.264 78.153 1.00 55.09 84 LYS A O 1
ATOM 668 N N . ALA A 1 85 ? -8.464 -21.918 78.616 1.00 52.72 85 ALA A N 1
ATOM 669 C CA . ALA A 1 85 ? -8.850 -22.158 77.225 1.00 52.72 85 ALA A CA 1
ATOM 670 C C . ALA A 1 85 ? -9.800 -21.064 76.716 1.00 52.72 85 ALA A C 1
ATOM 672 O O . ALA A 1 85 ? -9.612 -20.564 75.609 1.00 52.72 85 ALA A O 1
ATOM 673 N N . ARG A 1 86 ? -10.755 -20.614 77.544 1.00 54.34 86 ARG A N 1
ATOM 674 C CA . ARG A 1 86 ? -11.679 -19.517 77.196 1.00 54.34 86 ARG A CA 1
ATOM 675 C C . ARG A 1 86 ? -10.952 -18.205 76.894 1.00 54.34 86 ARG A C 1
ATOM 677 O O . ARG A 1 86 ? -11.266 -17.551 75.901 1.00 54.34 86 ARG A O 1
ATOM 684 N N . SER A 1 87 ? -9.953 -17.829 77.696 1.00 61.38 87 SER A N 1
ATOM 685 C CA . SER A 1 87 ? -9.192 -16.589 77.467 1.00 61.38 87 SER A CA 1
ATOM 686 C C . SER A 1 87 ? -8.322 -16.646 76.204 1.00 61.38 87 SER A C 1
ATOM 688 O O . SER A 1 87 ? -8.229 -15.662 75.467 1.00 61.38 87 SER A O 1
ATOM 690 N N . LEU A 1 88 ? -7.732 -17.808 75.906 1.00 55.44 88 LEU A N 1
ATOM 691 C CA . LEU A 1 88 ? -6.977 -18.038 74.673 1.00 55.44 88 LEU A CA 1
ATOM 692 C C . LEU A 1 88 ? -7.878 -18.051 73.430 1.00 55.44 88 LEU A C 1
ATOM 694 O O . LEU A 1 88 ? -7.494 -17.493 72.399 1.00 55.44 88 LEU A O 1
ATOM 698 N N . LEU A 1 89 ? -9.078 -18.626 73.530 1.00 55.78 89 LEU A N 1
ATOM 699 C CA . LEU A 1 89 ? -10.075 -18.600 72.459 1.00 55.78 89 LEU A CA 1
ATOM 700 C C . LEU A 1 89 ? -10.567 -17.180 72.189 1.00 55.78 89 LEU A C 1
ATOM 702 O O . LEU A 1 89 ? -10.580 -16.772 71.032 1.00 55.78 89 LEU A O 1
ATOM 706 N N . LYS A 1 90 ? -10.855 -16.391 73.233 1.00 68.00 90 LYS A N 1
ATOM 707 C CA . LYS A 1 90 ? -11.255 -14.983 73.094 1.00 68.00 90 LYS A CA 1
ATOM 708 C C . LYS A 1 90 ? -10.186 -14.147 72.377 1.00 68.00 90 LYS A C 1
ATOM 710 O O . LYS A 1 90 ? -10.485 -13.503 71.376 1.00 68.00 90 LYS A O 1
ATOM 715 N N . ARG A 1 91 ? -8.917 -14.236 72.801 1.00 64.56 91 ARG A N 1
ATOM 716 C CA . ARG A 1 91 ? -7.797 -13.530 72.138 1.00 64.56 91 ARG A CA 1
ATOM 717 C C . ARG A 1 91 ? -7.599 -13.959 70.686 1.00 64.56 91 ARG A C 1
ATOM 719 O O . ARG A 1 91 ? -7.196 -13.159 69.843 1.00 64.56 91 ARG A O 1
ATOM 726 N N . SER A 1 92 ? -7.831 -15.234 70.391 1.00 59.41 92 SER A N 1
ATOM 727 C CA . SER A 1 92 ? -7.683 -15.746 69.031 1.00 59.41 92 SER A CA 1
ATOM 728 C C . SER A 1 92 ? -8.854 -15.348 68.134 1.00 59.41 92 SER A C 1
ATOM 730 O O . SER A 1 92 ? -8.640 -15.041 66.964 1.00 59.41 92 SER A O 1
ATOM 732 N N . TRP A 1 93 ? -10.063 -15.279 68.693 1.00 60.28 93 TRP A N 1
ATOM 733 C CA . TRP A 1 93 ? -11.250 -14.750 68.029 1.00 60.28 93 TRP A CA 1
ATOM 734 C C . TRP A 1 93 ? -11.089 -13.265 67.679 1.00 60.28 93 TRP A C 1
ATOM 736 O O . TRP A 1 93 ? -11.295 -12.881 66.535 1.00 60.28 93 TRP A O 1
ATOM 746 N N . GLU A 1 94 ? -10.586 -12.443 68.604 1.00 70.94 94 GLU A N 1
ATOM 747 C CA . GLU A 1 94 ? -10.293 -11.024 68.344 1.00 70.94 94 GLU A CA 1
ATOM 748 C C . GLU A 1 94 ? -9.247 -10.833 67.227 1.00 70.94 94 GLU A C 1
ATOM 750 O O . GLU A 1 94 ? -9.373 -9.940 66.386 1.00 70.94 94 GLU A O 1
ATOM 755 N N . LYS A 1 95 ? -8.216 -11.691 67.170 1.00 64.75 95 LYS A N 1
ATOM 756 C CA . LYS A 1 95 ? -7.234 -11.688 66.069 1.00 64.75 95 LYS A CA 1
ATOM 757 C C . LYS A 1 95 ? -7.863 -12.074 64.730 1.00 64.75 95 LYS A C 1
ATOM 759 O O . LYS A 1 95 ? -7.530 -11.478 63.708 1.00 64.75 95 LYS A O 1
ATOM 764 N N . LEU A 1 96 ? -8.758 -13.057 64.736 1.00 59.69 96 LEU A N 1
ATOM 765 C CA . LEU A 1 96 ? -9.497 -13.491 63.552 1.00 59.69 96 LEU A CA 1
ATOM 766 C C . LEU A 1 96 ? -10.412 -12.398 63.010 1.00 59.69 96 LEU A C 1
ATOM 768 O O . LEU A 1 96 ? -10.422 -12.151 61.807 1.00 59.69 96 LEU A O 1
ATOM 772 N N . GLN A 1 97 ? -11.107 -11.703 63.903 1.00 66.44 97 GLN A N 1
ATOM 773 C CA . GLN A 1 97 ? -12.003 -10.607 63.557 1.00 66.44 97 GLN A CA 1
ATOM 774 C C . GLN A 1 97 ? -11.227 -9.444 62.916 1.00 66.44 97 GLN A C 1
ATOM 776 O O . GLN A 1 97 ? -11.584 -8.982 61.834 1.00 66.44 97 GLN A O 1
ATOM 781 N N . LYS A 1 98 ? -10.066 -9.076 63.481 1.00 69.75 98 LYS A N 1
ATOM 782 C CA . LYS A 1 98 ? -9.156 -8.082 62.879 1.00 69.75 98 LYS A CA 1
ATOM 783 C C . LYS A 1 98 ? -8.658 -8.482 61.488 1.00 69.75 98 LYS A C 1
ATOM 785 O O . LYS A 1 98 ? -8.543 -7.627 60.610 1.00 69.75 98 LYS A O 1
ATOM 790 N N . LEU A 1 99 ? -8.353 -9.763 61.275 1.00 64.12 99 LEU A N 1
ATOM 791 C CA . LEU A 1 99 ? -7.952 -10.263 59.958 1.00 64.12 99 LEU A CA 1
ATOM 792 C C . LEU A 1 99 ? -9.108 -10.166 58.960 1.00 64.12 99 LEU A C 1
ATOM 794 O O . LEU A 1 99 ? -8.905 -9.660 57.859 1.00 64.12 99 LEU A O 1
ATOM 798 N N . GLN A 1 100 ? -10.311 -10.592 59.346 1.00 64.56 100 GLN A N 1
ATOM 799 C CA . GLN A 1 100 ? -11.504 -10.530 58.501 1.00 64.56 100 GLN A CA 1
ATOM 800 C C . GLN A 1 100 ? -11.833 -9.087 58.086 1.00 64.56 100 GLN A C 1
ATOM 802 O O . GLN A 1 100 ? -12.068 -8.824 56.906 1.00 64.56 100 GLN A O 1
ATOM 807 N N . ASP A 1 101 ? -11.751 -8.135 59.016 1.00 69.50 101 ASP A N 1
ATOM 808 C CA . ASP A 1 101 ? -11.947 -6.711 58.722 1.00 69.50 101 ASP A CA 1
ATOM 809 C C . ASP A 1 101 ? -10.859 -6.155 57.792 1.00 69.50 101 ASP A C 1
ATOM 811 O O . ASP A 1 101 ? -11.140 -5.342 56.905 1.00 69.50 101 ASP A O 1
ATOM 815 N N . GLY A 1 102 ? -9.614 -6.620 57.944 1.00 71.12 102 GLY A N 1
ATOM 816 C CA . GLY A 1 102 ? -8.511 -6.306 57.036 1.00 71.12 102 GLY A CA 1
ATOM 817 C C . GLY A 1 102 ? -8.761 -6.794 55.605 1.00 71.12 102 GLY A C 1
ATOM 818 O O . GLY A 1 102 ? -8.565 -6.030 54.656 1.00 71.12 102 GLY A O 1
ATOM 819 N N . TYR A 1 103 ? -9.256 -8.026 55.441 1.00 65.25 103 TYR A N 1
ATOM 820 C CA . TYR A 1 103 ? -9.609 -8.588 54.132 1.00 65.25 103 TYR A CA 1
ATOM 821 C C . TYR A 1 103 ? -10.782 -7.849 53.481 1.00 65.25 103 TYR A C 1
ATOM 823 O O . TYR A 1 103 ? -10.674 -7.466 52.315 1.00 65.25 103 TYR A O 1
ATOM 831 N N . LYS A 1 104 ? -11.851 -7.547 54.231 1.00 69.00 104 LYS A N 1
ATOM 832 C CA . LYS A 1 104 ? -12.987 -6.750 53.730 1.00 69.00 104 LYS A CA 1
ATOM 833 C C . LYS A 1 104 ? -12.544 -5.364 53.251 1.00 69.00 104 LYS A C 1
ATOM 835 O O . LYS A 1 104 ? -12.902 -4.942 52.151 1.00 69.00 104 LYS A O 1
ATOM 840 N N . LYS A 1 105 ? -11.689 -4.675 54.019 1.00 76.19 105 LYS A N 1
ATOM 841 C CA . LYS A 1 105 ? -11.120 -3.372 53.622 1.00 76.19 105 LYS A CA 1
ATOM 842 C C . LYS A 1 105 ? -10.227 -3.476 52.381 1.00 76.19 105 LYS A C 1
ATOM 844 O O . LYS A 1 105 ? -10.260 -2.586 51.530 1.00 76.19 105 LYS A O 1
ATOM 849 N N . ALA A 1 106 ? -9.437 -4.542 52.247 1.00 66.69 106 ALA A N 1
ATOM 850 C CA . ALA A 1 106 ? -8.595 -4.770 51.072 1.00 66.69 106 ALA A CA 1
ATOM 851 C C . ALA A 1 106 ? -9.420 -5.075 49.808 1.00 66.69 106 ALA A C 1
ATOM 853 O O . ALA A 1 106 ? -9.114 -4.540 48.740 1.00 66.69 106 ALA A O 1
ATOM 854 N N . ALA A 1 107 ? -10.488 -5.867 49.933 1.00 65.19 107 ALA A N 1
ATOM 855 C CA . ALA A 1 107 ? -11.422 -6.158 48.847 1.00 65.19 107 ALA A CA 1
ATOM 856 C C . ALA A 1 107 ? -12.134 -4.884 48.363 1.00 65.19 107 ALA A C 1
ATOM 858 O O . ALA A 1 107 ? -12.074 -4.563 47.176 1.00 65.19 107 ALA A O 1
ATOM 859 N N . ALA A 1 108 ? -12.672 -4.076 49.282 1.00 71.00 108 ALA A N 1
ATOM 860 C CA . ALA A 1 108 ? -13.299 -2.795 48.948 1.00 71.00 108 ALA A CA 1
ATOM 861 C C . ALA A 1 108 ? -12.333 -1.837 48.219 1.00 71.00 108 ALA A C 1
ATOM 863 O O . ALA A 1 108 ? -12.707 -1.175 47.249 1.00 71.00 108 ALA A O 1
ATOM 864 N N . ARG A 1 109 ? -11.051 -1.799 48.621 1.00 74.62 109 ARG A N 1
ATOM 865 C CA . ARG A 1 109 ? -10.010 -1.018 47.922 1.00 74.62 109 ARG A CA 1
ATOM 866 C C . ARG A 1 109 ? -9.740 -1.528 46.503 1.00 74.62 109 ARG A C 1
ATOM 868 O O . ARG A 1 109 ? -9.502 -0.711 45.614 1.00 74.62 109 ARG A O 1
ATOM 875 N N . ARG A 1 110 ? -9.767 -2.847 46.275 1.00 72.62 110 ARG A N 1
ATOM 876 C CA . ARG A 1 110 ? -9.602 -3.443 44.936 1.00 72.62 110 ARG A CA 1
ATOM 877 C C . ARG A 1 110 ? -10.783 -3.112 44.025 1.00 72.62 110 ARG A C 1
ATOM 879 O O . ARG A 1 110 ? -10.549 -2.686 42.897 1.00 72.62 110 ARG A O 1
ATOM 886 N N . ILE A 1 111 ? -12.011 -3.218 44.533 1.00 70.50 111 ILE A N 1
ATOM 887 C CA . ILE A 1 111 ? -13.233 -2.848 43.802 1.00 70.50 111 ILE A CA 1
ATOM 888 C C . ILE A 1 111 ? -13.190 -1.362 43.424 1.00 70.50 111 ILE A C 1
ATOM 890 O O . ILE A 1 111 ? -13.334 -1.022 42.253 1.00 70.50 111 ILE A O 1
ATOM 894 N N . LYS A 1 112 ? -12.857 -0.473 44.372 1.00 77.88 112 LYS A N 1
ATOM 895 C CA . LYS A 1 112 ? -12.744 0.971 44.109 1.00 77.88 112 LYS A CA 1
ATOM 896 C C . LYS A 1 112 ? -11.660 1.308 43.073 1.00 77.88 112 LYS A C 1
ATOM 898 O O . LYS A 1 112 ? -11.865 2.187 42.240 1.00 77.88 112 LYS A O 1
ATOM 903 N N . LYS A 1 113 ? -10.517 0.606 43.086 1.00 77.88 113 LYS A N 1
ATOM 904 C CA . LYS A 1 113 ? -9.468 0.758 42.057 1.00 77.88 113 LYS A CA 1
ATOM 905 C C . LYS A 1 113 ? -9.934 0.283 40.678 1.00 77.88 113 LYS A C 1
ATOM 907 O O . LYS A 1 113 ? -9.666 0.977 39.701 1.00 77.88 113 LYS A O 1
ATOM 912 N N . LYS A 1 114 ? -10.626 -0.862 40.593 1.00 72.12 114 LYS A N 1
ATOM 913 C CA . LYS A 1 114 ? -11.204 -1.355 39.332 1.00 72.12 114 LYS A CA 1
ATOM 914 C C . LYS A 1 114 ? -12.236 -0.367 38.783 1.00 72.12 114 LYS A C 1
ATOM 916 O O . LYS A 1 114 ? -12.104 0.035 37.635 1.00 72.12 114 LYS A O 1
ATOM 921 N N . ALA A 1 115 ? -13.171 0.098 39.612 1.00 74.06 115 ALA A N 1
ATOM 922 C CA . ALA A 1 115 ? -14.182 1.080 39.217 1.00 74.06 115 ALA A CA 1
ATOM 923 C C . ALA A 1 115 ? -13.552 2.376 38.678 1.00 74.06 115 ALA A C 1
ATOM 925 O O . ALA A 1 115 ? -13.903 2.826 37.595 1.00 74.06 115 ALA A O 1
ATOM 926 N N . ARG A 1 116 ? -12.533 2.918 39.363 1.00 79.50 116 ARG A N 1
ATOM 927 C CA . ARG A 1 116 ? -11.806 4.110 38.889 1.00 79.50 116 ARG A CA 1
ATOM 928 C C . ARG A 1 116 ? -11.078 3.880 37.560 1.00 79.50 116 ARG A C 1
ATOM 930 O O . ARG A 1 116 ? -11.004 4.795 36.750 1.00 79.50 116 ARG A O 1
ATOM 937 N N . LYS A 1 117 ? -10.531 2.680 37.329 1.00 79.38 117 LYS A N 1
ATOM 938 C CA . LYS A 1 117 ? -9.878 2.329 36.056 1.00 79.38 117 LYS A CA 1
ATOM 939 C C . LYS A 1 117 ? -10.890 2.250 34.907 1.00 79.38 117 LYS A C 1
ATOM 941 O O . LYS A 1 117 ? -10.587 2.726 33.820 1.00 79.38 117 LYS A O 1
ATOM 946 N N . VAL A 1 118 ? -12.072 1.688 35.161 1.00 74.81 118 VAL A N 1
ATOM 947 C CA . VAL A 1 118 ? -13.174 1.630 34.185 1.00 74.81 118 VAL A CA 1
ATOM 948 C C . VAL A 1 118 ? -13.687 3.034 33.861 1.00 74.81 118 VAL A C 1
ATOM 950 O O . VAL A 1 118 ? -13.879 3.349 32.693 1.00 74.81 118 VAL A O 1
ATOM 953 N N . GLU A 1 119 ? -13.831 3.899 34.866 1.00 78.38 119 GLU A N 1
ATOM 954 C CA . GLU A 1 119 ? -14.255 5.291 34.670 1.00 78.38 119 GLU A CA 1
ATOM 955 C C . GLU A 1 119 ? -13.242 6.089 33.835 1.00 78.38 119 GLU A C 1
ATOM 957 O O . GLU A 1 119 ? -13.616 6.756 32.878 1.00 78.38 119 GLU A O 1
ATOM 962 N N . LEU A 1 120 ? -11.943 5.950 34.127 1.00 78.25 120 LEU A N 1
ATOM 963 C CA . LEU A 1 120 ? -10.876 6.569 33.330 1.00 78.25 120 LEU A CA 1
ATOM 964 C C . LEU A 1 120 ? -10.857 6.059 31.882 1.00 78.25 120 LEU A C 1
ATOM 966 O O . LEU A 1 120 ? -10.585 6.831 30.970 1.00 78.25 120 LEU A O 1
ATOM 970 N N . GLN A 1 121 ? -11.155 4.775 31.655 1.00 68.69 121 GLN A N 1
ATOM 971 C CA . GLN A 1 121 ? -11.291 4.234 30.300 1.00 68.69 121 GLN A CA 1
ATOM 972 C C . GLN A 1 121 ? -12.515 4.796 29.577 1.00 68.69 121 GLN A C 1
ATOM 974 O O . GLN A 1 121 ? -12.402 5.143 28.407 1.00 68.69 121 GLN A O 1
ATOM 979 N N . LYS A 1 122 ? -13.660 4.932 30.256 1.00 72.19 122 LYS A N 1
ATOM 980 C CA . LYS A 1 122 ? -14.847 5.574 29.676 1.00 72.19 122 LYS A CA 1
ATOM 981 C C . LYS A 1 122 ? -14.578 7.028 29.307 1.00 72.19 122 LYS A C 1
ATOM 983 O O . LYS A 1 122 ? -14.828 7.405 28.171 1.00 72.19 122 LYS A O 1
ATOM 988 N N . GLN A 1 123 ? -13.968 7.797 30.208 1.00 69.81 123 GLN A N 1
ATOM 989 C CA . GLN A 1 123 ? -13.590 9.187 29.947 1.00 69.81 123 GLN A CA 1
ATOM 990 C C . GLN A 1 123 ? -12.569 9.307 28.808 1.00 69.81 123 GLN A C 1
ATOM 992 O O . GLN A 1 123 ? -12.670 10.223 27.997 1.00 69.81 123 GLN A O 1
ATOM 997 N N . ALA A 1 124 ? -11.614 8.378 28.688 1.00 65.00 124 ALA A N 1
ATOM 998 C CA . ALA A 1 124 ? -10.693 8.324 27.549 1.00 65.00 124 ALA A CA 1
ATOM 999 C C . ALA A 1 124 ? -11.415 8.034 26.219 1.00 65.00 124 ALA A C 1
ATOM 1001 O O . ALA A 1 124 ? -11.075 8.620 25.195 1.00 65.00 124 ALA A O 1
ATOM 1002 N N . ILE A 1 125 ? -12.423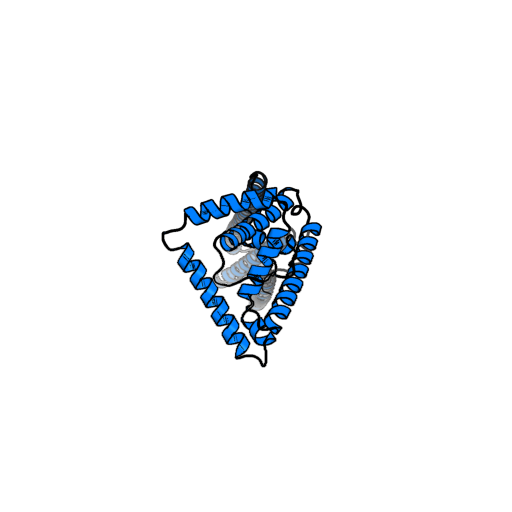 7.157 26.223 1.00 61.12 125 ILE A N 1
ATOM 1003 C CA . ILE A 1 125 ? -13.234 6.850 25.036 1.00 61.12 125 ILE A CA 1
ATOM 1004 C C . ILE A 1 125 ? -14.126 8.045 24.664 1.00 61.12 125 ILE A C 1
ATOM 1006 O O . ILE A 1 125 ? -14.186 8.413 23.495 1.00 61.12 125 ILE A O 1
ATOM 1010 N N . GLU A 1 126 ? -14.770 8.687 25.639 1.00 57.94 126 GLU A N 1
ATOM 1011 C CA . GLU A 1 126 ? -15.644 9.850 25.427 1.00 57.94 126 GLU A CA 1
ATOM 1012 C C . GLU A 1 126 ? -14.860 11.092 24.975 1.00 57.94 126 GLU A C 1
ATOM 1014 O O . GLU A 1 126 ? -15.272 11.765 24.032 1.00 57.94 126 GLU A O 1
ATOM 1019 N N . SER A 1 127 ? -13.681 11.349 25.554 1.00 56.34 127 SER A N 1
ATOM 1020 C CA . SER A 1 127 ? -12.775 12.411 25.079 1.00 56.34 127 SER A CA 1
ATOM 1021 C C . SER A 1 127 ? -12.208 12.122 23.686 1.00 56.34 127 SER A C 1
ATOM 1023 O O . SER A 1 127 ? -12.067 13.044 22.885 1.00 56.34 127 SER A O 1
ATOM 1025 N N . SER A 1 128 ? -11.970 10.849 23.349 1.00 52.28 128 SER A N 1
ATOM 1026 C CA . SER A 1 128 ? -11.591 10.439 21.988 1.00 52.28 128 SER A CA 1
ATOM 1027 C C . SER A 1 128 ? -12.744 10.578 20.985 1.00 52.28 128 SER A C 1
ATOM 1029 O O . SER A 1 128 ? -12.494 10.758 19.798 1.00 52.28 128 SER A O 1
ATOM 1031 N N . ALA A 1 129 ? -13.999 10.502 21.439 1.00 50.94 129 ALA A N 1
ATOM 1032 C CA . ALA A 1 129 ? -15.188 10.680 20.605 1.00 50.94 129 ALA A CA 1
ATOM 1033 C C . ALA A 1 129 ? -15.558 12.162 20.389 1.00 50.94 129 ALA A C 1
ATOM 1035 O O . ALA A 1 129 ? -16.106 12.501 19.343 1.00 50.94 129 ALA A O 1
ATOM 1036 N N . GLN A 1 130 ? -15.243 13.048 21.343 1.00 46.06 130 GLN A N 1
ATOM 1037 C CA . GLN A 1 130 ? -15.477 14.497 21.232 1.00 46.06 130 GLN A CA 1
ATOM 1038 C C . GLN A 1 130 ? -14.374 15.253 20.469 1.00 46.06 130 GLN A C 1
ATOM 1040 O O . GLN A 1 130 ? -14.613 16.370 20.012 1.00 46.06 130 GLN A O 1
ATOM 1045 N N . GLN A 1 131 ? -13.191 14.661 20.269 1.00 46.22 131 GLN A N 1
ATOM 1046 C CA . GLN A 1 131 ? -12.181 15.208 19.360 1.00 46.22 131 GLN A CA 1
ATOM 1047 C C . GLN A 1 131 ? -12.561 14.919 17.899 1.00 46.22 131 GLN A C 1
ATOM 1049 O O . GLN A 1 131 ? -12.190 13.901 17.314 1.00 46.22 131 GLN A O 1
ATOM 1054 N N . GLN A 1 132 ? -13.299 15.854 17.297 1.00 42.03 132 GLN A N 1
ATOM 1055 C CA . GLN A 1 132 ? -13.377 16.012 15.845 1.00 42.03 132 GLN A CA 1
ATOM 1056 C C . GLN A 1 132 ? -11.957 15.998 15.252 1.00 42.03 132 GLN A C 1
ATOM 1058 O O . GLN A 1 132 ? -11.116 16.819 15.612 1.00 42.03 132 GLN A O 1
ATOM 1063 N N . GLY A 1 133 ? -11.700 15.043 14.353 1.00 41.91 133 GLY A N 1
ATOM 1064 C CA . GLY A 1 133 ? -10.408 14.854 13.690 1.00 41.91 133 GLY A CA 1
ATOM 1065 C C . GLY A 1 133 ? -9.627 13.634 14.179 1.00 41.91 133 GLY A C 1
ATOM 1066 O O . GLY A 1 133 ? -8.449 13.748 14.515 1.00 41.91 133 GLY A O 1
ATOM 1067 N N . ARG A 1 134 ? -10.243 12.443 14.201 1.00 46.50 134 ARG A N 1
ATOM 1068 C CA . ARG A 1 134 ? -9.494 11.189 14.370 1.00 46.50 134 ARG A CA 1
ATOM 1069 C C . ARG A 1 134 ? -8.483 11.076 13.222 1.00 46.50 134 ARG A C 1
ATOM 1071 O O . ARG A 1 134 ? -8.864 10.736 12.106 1.00 46.50 134 ARG A O 1
ATOM 1078 N N . ARG A 1 135 ? -7.204 11.376 13.485 1.00 50.34 135 ARG A N 1
ATOM 1079 C CA . ARG A 1 135 ? -6.112 11.083 12.546 1.00 50.34 135 ARG A CA 1
ATOM 1080 C C . ARG A 1 135 ? -6.142 9.584 12.269 1.00 50.34 135 ARG A C 1
ATOM 1082 O O . ARG A 1 135 ? -5.984 8.784 13.192 1.00 50.34 135 ARG A O 1
ATOM 1089 N N . VAL A 1 136 ? -6.393 9.227 11.015 1.00 54.94 136 VAL A N 1
ATOM 1090 C CA . VAL A 1 136 ? -6.349 7.845 10.544 1.00 54.94 136 VAL A CA 1
ATOM 1091 C C . VAL A 1 136 ? -4.935 7.331 10.807 1.00 54.94 136 VAL A C 1
ATOM 1093 O O . VAL A 1 136 ? -3.951 7.985 10.455 1.00 54.94 136 VAL A O 1
ATOM 1096 N N . SER A 1 137 ? -4.799 6.199 11.499 1.00 61.38 137 SER A N 1
ATOM 1097 C CA . SER A 1 137 ? -3.467 5.627 11.704 1.00 61.38 137 SER A CA 1
ATOM 1098 C C . SER A 1 137 ? -2.859 5.247 10.351 1.00 61.38 137 SER A C 1
ATOM 1100 O O . SER A 1 137 ? -3.576 4.890 9.421 1.00 61.38 137 SER A O 1
ATOM 1102 N N . LYS A 1 138 ? -1.526 5.263 10.221 1.00 59.97 138 LYS A N 1
ATOM 1103 C CA . LYS A 1 138 ? -0.851 4.907 8.956 1.00 59.97 138 LYS A CA 1
ATOM 1104 C C . LYS A 1 138 ? -1.294 3.537 8.413 1.00 59.97 138 LYS A C 1
ATOM 1106 O O . LYS A 1 138 ? -1.373 3.349 7.206 1.00 59.97 138 LYS A O 1
ATOM 1111 N N . GLN A 1 139 ? -1.588 2.586 9.300 1.00 63.31 139 GLN A N 1
ATOM 1112 C CA . GLN A 1 139 ? -2.076 1.254 8.931 1.00 63.31 139 GLN A CA 1
ATOM 1113 C C . GLN A 1 139 ? -3.525 1.279 8.444 1.00 63.31 139 GLN A C 1
ATOM 1115 O O . GLN A 1 139 ? -3.826 0.653 7.431 1.00 63.31 139 GLN A O 1
ATOM 1120 N N . GLU A 1 140 ? -4.401 2.025 9.122 1.00 64.81 140 GLU A N 1
ATOM 1121 C CA . GLU A 1 140 ? -5.765 2.249 8.641 1.00 64.81 140 GLU A CA 1
ATOM 1122 C C . GLU A 1 140 ? -5.723 2.936 7.269 1.00 64.81 140 GLU A C 1
ATOM 1124 O O . GLU A 1 140 ? -6.374 2.458 6.353 1.00 64.81 140 GLU A O 1
ATOM 1129 N N . ALA A 1 141 ? -4.887 3.957 7.068 1.00 64.44 141 ALA A N 1
ATOM 1130 C CA . ALA A 1 141 ? -4.773 4.660 5.789 1.00 64.44 141 ALA A CA 1
ATOM 1131 C C . ALA A 1 141 ? -4.349 3.728 4.639 1.00 64.44 141 ALA A C 1
ATOM 1133 O O . ALA A 1 141 ? -4.912 3.798 3.553 1.00 64.44 141 ALA A O 1
ATOM 1134 N N . VAL A 1 142 ? -3.407 2.807 4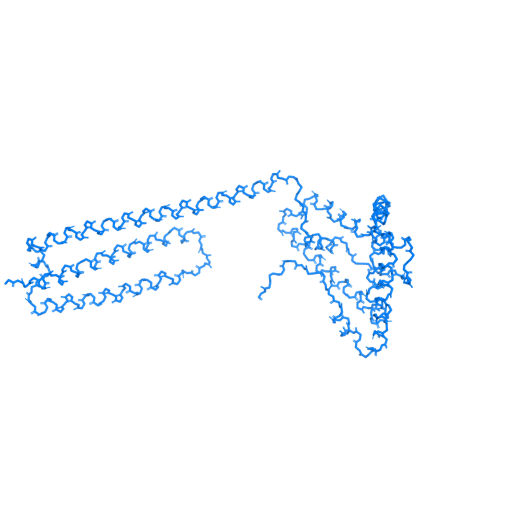.877 1.00 65.62 142 VAL A N 1
ATOM 1135 C CA . VAL A 1 142 ? -2.982 1.807 3.877 1.00 65.62 142 VAL A CA 1
ATOM 1136 C C . VAL A 1 142 ? -4.089 0.793 3.574 1.00 65.62 142 VAL A C 1
ATOM 1138 O O . VAL A 1 142 ? -4.314 0.445 2.413 1.00 65.62 142 VAL A O 1
ATOM 1141 N N . PHE A 1 143 ? -4.785 0.313 4.605 1.00 69.56 143 PHE A N 1
ATOM 1142 C CA . PHE A 1 143 ? -5.926 -0.587 4.443 1.00 69.56 143 PHE A CA 1
ATOM 1143 C C . PHE A 1 143 ? -7.034 0.078 3.617 1.00 69.56 143 PHE A C 1
ATOM 1145 O O . PHE A 1 143 ? -7.517 -0.497 2.647 1.00 69.56 143 PHE A O 1
ATOM 1152 N N . LEU A 1 144 ? -7.359 1.325 3.949 1.00 69.25 144 LEU A N 1
ATOM 1153 C CA . LEU A 1 144 ? -8.396 2.122 3.302 1.00 69.25 144 LEU A CA 1
ATOM 1154 C C . LEU A 1 144 ? -8.033 2.473 1.865 1.00 69.25 144 LEU A C 1
ATOM 1156 O O . LEU A 1 144 ? -8.854 2.302 0.972 1.00 69.25 144 LEU A O 1
ATOM 1160 N N . PHE A 1 145 ? -6.780 2.855 1.626 1.00 71.75 145 PHE A N 1
ATOM 1161 C CA . PHE A 1 145 ? -6.249 3.043 0.282 1.00 71.75 145 PHE A CA 1
ATOM 1162 C C . PHE A 1 145 ? -6.460 1.794 -0.578 1.00 71.75 145 PHE A C 1
ATOM 1164 O O . PHE A 1 145 ? -6.833 1.907 -1.739 1.00 71.75 145 PHE A O 1
ATOM 1171 N N . THR A 1 146 ? -6.243 0.605 -0.013 1.00 72.62 146 THR A N 1
ATOM 1172 C CA . THR A 1 146 ? -6.373 -0.654 -0.757 1.00 72.62 146 THR A CA 1
ATOM 1173 C C . THR A 1 146 ? -7.833 -1.064 -0.963 1.00 72.62 146 THR A C 1
ATOM 1175 O O . THR A 1 146 ? -8.163 -1.616 -2.009 1.00 72.62 146 THR A O 1
ATOM 1178 N N . ALA A 1 147 ? -8.706 -0.792 0.010 1.00 76.06 147 ALA A N 1
ATOM 1179 C CA . ALA A 1 147 ? -10.139 -1.066 -0.084 1.00 76.06 147 ALA A CA 1
ATOM 1180 C C . ALA A 1 147 ? -10.827 -0.179 -1.129 1.00 76.06 147 ALA A C 1
ATOM 1182 O O . ALA A 1 147 ? -11.608 -0.668 -1.935 1.00 76.06 147 ALA A O 1
ATOM 1183 N N . LEU A 1 148 ? -10.510 1.116 -1.124 1.00 78.19 148 LEU A N 1
ATOM 1184 C CA . LEU A 1 148 ? -11.258 2.122 -1.877 1.00 78.19 148 LEU A CA 1
ATOM 1185 C C . LEU A 1 148 ? -10.698 2.375 -3.277 1.00 78.19 148 LEU A C 1
ATOM 1187 O O . LEU A 1 148 ? -11.432 2.817 -4.152 1.00 78.19 148 LEU A O 1
ATOM 1191 N N . ASN A 1 149 ? -9.421 2.063 -3.515 1.00 82.06 149 ASN A N 1
ATOM 1192 C CA . ASN A 1 149 ? -8.794 2.248 -4.821 1.00 82.06 149 ASN A CA 1
ATOM 1193 C C . ASN A 1 149 ? -8.538 0.882 -5.481 1.00 82.06 149 ASN A C 1
ATOM 1195 O O . ASN A 1 149 ? -7.470 0.288 -5.252 1.00 82.06 149 ASN A O 1
ATOM 1199 N N . PRO A 1 150 ? -9.482 0.368 -6.295 1.00 86.00 150 PRO A N 1
ATOM 1200 C CA . PRO A 1 150 ? -9.321 -0.913 -6.970 1.00 86.00 150 PRO A CA 1
ATOM 1201 C C . PRO A 1 150 ? -8.100 -0.875 -7.896 1.00 86.00 150 PRO A C 1
ATOM 1203 O O . PRO A 1 150 ? -7.827 0.156 -8.525 1.00 86.00 150 PRO A O 1
ATOM 1206 N N . PRO A 1 151 ? -7.309 -1.958 -7.955 1.00 90.19 151 PRO A N 1
ATOM 1207 C CA . PRO A 1 151 ? -6.168 -2.021 -8.855 1.00 90.19 151 PRO A CA 1
ATOM 1208 C C . PRO A 1 151 ? -6.647 -1.965 -10.306 1.00 90.19 151 PRO A C 1
ATOM 1210 O O . PRO A 1 151 ? -7.684 -2.515 -10.657 1.00 90.19 151 PRO A O 1
ATOM 1213 N N . VAL A 1 152 ? -5.866 -1.319 -11.164 1.00 93.75 152 VAL A N 1
ATOM 1214 C CA . VAL A 1 152 ? -6.163 -1.227 -12.599 1.00 93.75 152 VAL A CA 1
ATOM 1215 C C . VAL A 1 152 ? -4.998 -1.762 -13.413 1.00 93.75 152 VAL A C 1
ATOM 1217 O O . VAL A 1 152 ? -3.904 -1.991 -12.885 1.00 93.75 152 VAL A O 1
ATOM 1220 N N . GLN A 1 153 ? -5.223 -1.978 -14.708 1.00 95.00 153 GLN A N 1
ATOM 1221 C CA . GLN A 1 153 ? -4.146 -2.407 -15.589 1.00 95.00 153 GLN A CA 1
ATOM 1222 C C . GLN A 1 153 ? -3.051 -1.330 -15.640 1.00 95.00 153 GLN A C 1
ATOM 1224 O O . GLN A 1 153 ? -3.349 -0.163 -15.897 1.00 95.00 153 GLN A O 1
ATOM 1229 N N . PRO A 1 154 ? -1.788 -1.700 -15.380 1.00 94.88 154 PRO A N 1
ATOM 1230 C CA . PRO A 1 154 ? -0.690 -0.756 -15.347 1.00 94.88 154 PRO A CA 1
ATOM 1231 C C . PRO A 1 154 ? -0.407 -0.228 -16.748 1.00 94.88 154 PRO A C 1
ATOM 1233 O O . PRO A 1 154 ? -0.284 -1.002 -17.704 1.00 94.88 154 PRO A O 1
ATOM 1236 N N . ARG A 1 155 ? -0.247 1.093 -16.847 1.00 93.62 155 ARG A N 1
ATOM 1237 C CA . ARG A 1 155 ? 0.295 1.717 -18.053 1.00 93.62 155 ARG A CA 1
ATOM 1238 C C . ARG A 1 155 ? 1.790 1.429 -18.170 1.00 93.62 155 ARG A C 1
ATOM 1240 O O . ARG A 1 155 ? 2.467 1.173 -17.173 1.00 93.62 155 ARG A O 1
ATOM 1247 N N . GLU A 1 156 ? 2.303 1.465 -19.391 1.00 90.75 156 GLU A N 1
ATOM 1248 C CA . GLU A 1 156 ? 3.738 1.352 -19.626 1.00 90.75 156 GLU A CA 1
ATOM 1249 C C . GLU A 1 156 ? 4.446 2.635 -19.185 1.00 90.75 156 GLU A C 1
ATOM 1251 O O . GLU A 1 156 ? 3.945 3.737 -19.399 1.00 90.75 156 GLU A O 1
ATOM 1256 N N . VAL A 1 157 ? 5.584 2.475 -18.515 1.00 91.88 157 VAL A N 1
ATOM 1257 C CA . VAL A 1 157 ? 6.388 3.568 -17.964 1.00 91.88 157 VAL A CA 1
ATOM 1258 C C . VAL A 1 157 ? 7.840 3.350 -18.345 1.00 91.88 157 VAL A C 1
ATOM 1260 O O . VAL A 1 157 ? 8.335 2.220 -18.313 1.00 91.88 157 VAL A O 1
ATOM 1263 N N . THR A 1 158 ? 8.519 4.435 -18.700 1.00 91.50 158 THR A N 1
ATOM 1264 C CA . THR A 1 158 ? 9.931 4.397 -19.090 1.00 91.50 158 THR A CA 1
ATOM 1265 C C . THR A 1 158 ? 10.782 4.879 -17.924 1.00 91.50 158 THR A C 1
ATOM 1267 O O . THR A 1 158 ? 10.404 5.818 -17.233 1.00 91.50 158 THR A O 1
ATOM 1270 N N . PHE A 1 159 ? 11.917 4.221 -17.679 1.00 91.25 159 PHE A N 1
ATOM 1271 C CA . PHE A 1 159 ? 12.859 4.618 -16.631 1.00 91.25 159 PHE A CA 1
ATOM 1272 C C . PHE A 1 159 ? 14.163 5.150 -17.244 1.00 91.25 159 PHE A C 1
ATOM 1274 O O . PHE A 1 159 ? 14.645 4.543 -18.204 1.00 91.25 159 PHE A O 1
ATOM 1281 N N . PRO A 1 160 ? 14.767 6.218 -16.683 1.00 91.19 160 PRO A N 1
ATOM 1282 C CA . PRO A 1 160 ? 14.268 7.028 -15.560 1.00 91.19 160 PRO A CA 1
ATOM 1283 C C . PRO A 1 160 ? 12.959 7.757 -15.908 1.00 91.19 160 PRO A C 1
ATOM 1285 O O . PRO A 1 160 ? 12.724 8.078 -17.070 1.00 91.19 160 PRO A O 1
ATOM 1288 N N . LEU A 1 161 ? 12.094 7.961 -14.906 1.00 91.31 161 LEU A N 1
ATOM 1289 C CA . LEU A 1 161 ? 10.819 8.662 -15.102 1.00 91.31 161 LEU A CA 1
ATOM 1290 C C . LEU A 1 161 ? 11.082 10.103 -15.542 1.00 91.31 161 LEU A C 1
ATOM 1292 O O . LEU A 1 161 ? 12.036 10.728 -15.071 1.00 91.31 161 LEU A O 1
ATOM 1296 N N . SER A 1 162 ? 10.209 10.647 -16.392 1.00 90.88 162 SER A N 1
ATOM 1297 C CA . SER A 1 162 ? 10.221 12.087 -16.646 1.00 90.88 162 SER A CA 1
ATOM 1298 C C . SER A 1 162 ? 9.829 12.855 -15.380 1.00 90.88 162 SER A C 1
ATOM 1300 O O . SER A 1 162 ? 9.169 12.319 -14.484 1.00 90.88 162 SER A O 1
ATOM 1302 N N . GLU A 1 163 ? 10.205 14.130 -15.309 1.00 88.19 163 GLU A N 1
ATOM 1303 C CA . GLU A 1 163 ? 9.827 14.998 -14.192 1.00 88.19 163 GLU A CA 1
ATOM 1304 C C . GLU A 1 163 ? 8.301 15.058 -14.019 1.00 88.19 163 GLU A C 1
ATOM 1306 O O . GLU A 1 163 ? 7.790 14.904 -12.912 1.00 88.19 163 GLU A O 1
ATOM 1311 N N . GLU A 1 164 ? 7.555 15.166 -15.120 1.00 89.88 164 GLU A N 1
ATOM 1312 C CA . GLU A 1 164 ? 6.090 15.166 -15.101 1.00 89.88 164 GLU A CA 1
ATOM 1313 C C . GLU A 1 164 ? 5.503 13.843 -14.591 1.00 89.88 164 GLU A C 1
ATOM 1315 O O . GLU A 1 164 ? 4.552 13.843 -13.805 1.00 89.88 164 GLU A O 1
ATOM 1320 N N . GLU A 1 165 ? 6.058 12.701 -15.001 1.00 91.50 165 GLU A N 1
ATOM 1321 C CA . GLU A 1 165 ? 5.613 11.397 -14.504 1.00 91.50 165 GLU A CA 1
ATOM 1322 C C . GLU A 1 165 ? 5.947 11.205 -13.028 1.00 91.50 165 GLU A C 1
ATOM 1324 O O . GLU A 1 165 ? 5.154 10.621 -12.287 1.00 91.50 165 GLU A O 1
ATOM 1329 N N . PHE A 1 166 ? 7.085 11.729 -12.578 1.00 91.56 166 PHE A N 1
ATOM 1330 C CA . PHE A 1 166 ? 7.460 11.707 -11.174 1.00 91.56 166 PHE A CA 1
ATOM 1331 C C . PHE A 1 166 ? 6.534 12.583 -10.322 1.00 91.56 166 PHE A C 1
ATOM 1333 O O . PHE A 1 166 ? 6.054 12.133 -9.279 1.00 91.56 166 PHE A O 1
ATOM 1340 N N . VAL A 1 167 ? 6.202 13.790 -10.793 1.00 92.69 167 VAL A N 1
ATOM 1341 C CA . VAL A 1 167 ? 5.202 14.668 -10.163 1.00 92.69 167 VAL A CA 1
ATOM 1342 C C . VAL A 1 167 ? 3.864 13.941 -10.049 1.00 92.69 167 VAL A C 1
ATOM 1344 O O . VAL A 1 167 ? 3.283 13.896 -8.966 1.00 92.69 167 VAL A O 1
ATOM 1347 N N . ARG A 1 168 ? 3.386 13.310 -11.130 1.00 93.31 168 ARG A N 1
ATOM 1348 C CA . ARG A 1 168 ? 2.129 12.539 -11.115 1.00 93.31 168 ARG A CA 1
ATOM 1349 C C . ARG A 1 168 ? 2.204 11.334 -10.184 1.00 93.31 168 ARG A C 1
ATOM 1351 O O . ARG A 1 168 ? 1.226 11.023 -9.511 1.00 93.31 168 ARG A O 1
ATOM 1358 N N . LEU A 1 169 ? 3.353 10.671 -10.087 1.00 92.12 169 LEU A N 1
ATOM 1359 C CA . LEU A 1 169 ? 3.547 9.563 -9.156 1.00 92.12 169 LEU A CA 1
ATOM 1360 C C . LEU A 1 169 ? 3.458 10.035 -7.699 1.00 92.12 169 LEU A C 1
ATOM 1362 O O . LEU A 1 169 ? 2.814 9.369 -6.886 1.00 92.12 169 LEU A O 1
ATOM 1366 N N . LEU A 1 170 ? 4.063 11.173 -7.357 1.00 90.12 170 LEU A N 1
ATOM 1367 C CA . LEU A 1 170 ? 3.922 11.768 -6.026 1.00 90.12 170 LEU A CA 1
ATOM 1368 C C . LEU A 1 170 ? 2.475 12.197 -5.759 1.00 90.12 170 LEU A C 1
ATOM 1370 O O . LEU A 1 170 ? 1.909 11.806 -4.735 1.00 90.12 170 LEU A O 1
ATOM 1374 N N . ALA A 1 171 ? 1.855 12.893 -6.714 1.00 90.12 171 ALA A N 1
ATOM 1375 C CA . ALA A 1 171 ? 0.463 13.328 -6.644 1.00 90.12 171 ALA A CA 1
ATOM 1376 C C . ALA A 1 171 ? -0.497 12.146 -6.448 1.00 90.12 171 ALA A C 1
ATOM 1378 O O . ALA A 1 171 ? -1.408 12.225 -5.626 1.00 90.12 171 ALA A O 1
ATOM 1379 N N . SER A 1 172 ? -0.256 11.016 -7.124 1.00 88.25 172 SER A N 1
ATOM 1380 C CA . SER A 1 172 ? -1.089 9.813 -7.014 1.00 88.25 172 SER A CA 1
ATOM 1381 C C . SER A 1 172 ? -1.218 9.325 -5.577 1.00 88.25 172 SER A C 1
ATOM 1383 O O . SER A 1 172 ? -2.311 8.991 -5.126 1.00 88.25 172 SER A O 1
ATOM 1385 N N . ARG A 1 173 ? -0.122 9.330 -4.813 1.00 80.12 173 ARG A N 1
ATOM 1386 C CA . ARG A 1 173 ? -0.130 8.847 -3.430 1.00 80.12 173 ARG A CA 1
ATOM 1387 C C . ARG A 1 173 ? -0.960 9.747 -2.530 1.00 80.12 173 ARG A C 1
ATOM 1389 O O . ARG A 1 173 ? -1.686 9.237 -1.686 1.00 80.12 173 ARG A O 1
ATOM 1396 N N . GLU A 1 174 ? -0.853 11.057 -2.707 1.00 78.31 174 GLU A N 1
ATOM 1397 C CA . GLU A 1 174 ? -1.603 12.023 -1.907 1.00 78.31 174 GLU A CA 1
ATOM 1398 C C . GLU A 1 174 ? -3.086 12.025 -2.272 1.00 78.31 174 GLU A C 1
ATOM 1400 O O . GLU A 1 174 ? -3.931 11.932 -1.385 1.00 78.31 174 GLU A O 1
ATOM 1405 N N . ALA A 1 175 ? -3.403 12.049 -3.568 1.00 81.19 175 ALA A N 1
ATOM 1406 C CA . ALA A 1 175 ? -4.771 12.089 -4.072 1.00 81.19 175 ALA A CA 1
ATOM 1407 C C . ALA A 1 175 ? -5.577 10.847 -3.678 1.00 81.19 175 ALA A C 1
ATOM 1409 O O . ALA A 1 175 ? -6.706 10.952 -3.200 1.00 81.19 175 ALA A O 1
ATOM 1410 N N . LEU A 1 176 ? -4.989 9.659 -3.838 1.00 77.69 176 LEU A N 1
ATOM 1411 C CA . LEU A 1 176 ? -5.648 8.392 -3.519 1.00 77.69 176 LEU A CA 1
ATOM 1412 C C . LEU A 1 176 ? -5.835 8.204 -2.002 1.00 77.69 176 LEU A C 1
ATOM 1414 O O . LEU A 1 176 ? -6.790 7.553 -1.575 1.00 77.69 176 LEU A O 1
ATOM 1418 N N . VAL A 1 177 ? -4.948 8.777 -1.178 1.00 74.94 177 VAL A N 1
ATOM 1419 C CA . VAL A 1 177 ? -5.117 8.814 0.284 1.00 74.94 177 VAL A CA 1
ATOM 1420 C C . VAL A 1 177 ? -6.188 9.828 0.680 1.00 74.94 177 VAL A C 1
ATOM 1422 O O . VAL A 1 177 ? -7.049 9.491 1.485 1.00 74.94 177 VAL A O 1
ATOM 1425 N N . GLU A 1 178 ? -6.191 11.033 0.104 1.00 76.56 178 GLU A N 1
ATOM 1426 C CA . GLU A 1 178 ? -7.214 12.050 0.386 1.00 76.56 178 GLU A CA 1
ATOM 1427 C C . GLU A 1 178 ? -8.612 11.560 -0.013 1.00 76.56 178 GLU A C 1
ATOM 1429 O O . GLU A 1 178 ? -9.552 11.712 0.764 1.00 76.56 178 GLU A O 1
ATOM 1434 N N . THR A 1 179 ? -8.736 10.902 -1.168 1.00 73.94 179 THR A N 1
ATOM 1435 C CA . THR A 1 179 ? -9.989 10.276 -1.624 1.00 73.94 179 THR A CA 1
ATOM 1436 C C . THR A 1 179 ? -10.457 9.228 -0.617 1.00 73.94 179 THR A C 1
ATOM 1438 O O . THR A 1 179 ? -11.598 9.267 -0.155 1.00 73.94 179 THR A O 1
ATOM 1441 N N . ALA A 1 180 ? -9.547 8.349 -0.182 1.00 71.88 180 ALA A N 1
ATOM 1442 C CA . ALA A 1 180 ? -9.859 7.353 0.833 1.00 71.88 180 ALA A CA 1
ATOM 1443 C C . ALA A 1 180 ? -10.292 7.995 2.163 1.00 71.88 180 ALA A C 1
ATOM 1445 O O . ALA A 1 180 ? -11.230 7.522 2.798 1.00 71.88 180 ALA A O 1
ATOM 1446 N N . GLU A 1 181 ? -9.650 9.085 2.592 1.00 71.12 181 GLU A N 1
ATOM 1447 C CA . GLU A 1 181 ? -10.022 9.817 3.806 1.00 71.12 181 GLU A CA 1
ATOM 1448 C C . GLU A 1 181 ? -11.388 10.509 3.707 1.00 71.12 181 GLU A C 1
ATOM 1450 O O . GLU A 1 181 ? -12.145 10.497 4.683 1.00 71.12 181 GLU A O 1
ATOM 1455 N N . GLN A 1 182 ? -11.710 11.117 2.564 1.00 70.25 182 GLN A N 1
ATOM 1456 C CA . GLN A 1 182 ? -12.985 11.804 2.345 1.00 70.25 182 GLN A CA 1
ATOM 1457 C C . GLN A 1 182 ? -14.158 10.828 2.431 1.00 70.25 182 GLN A C 1
ATOM 1459 O O . GLN A 1 182 ? -15.076 11.054 3.222 1.00 70.25 182 GLN A O 1
ATOM 1464 N N . GLU A 1 183 ? -14.070 9.688 1.745 1.00 66.06 183 GLU A N 1
ATOM 1465 C CA . GLU A 1 183 ? -15.113 8.660 1.779 1.00 66.06 183 GLU A CA 1
ATOM 1466 C C . GLU A 1 183 ? -15.376 8.093 3.187 1.00 66.06 183 GLU A C 1
ATOM 1468 O O . GLU A 1 183 ? -16.440 7.537 3.465 1.00 66.06 183 GLU A O 1
ATOM 1473 N N . LEU A 1 184 ? -14.422 8.230 4.112 1.00 63.00 184 LEU A N 1
ATOM 1474 C CA . LEU A 1 184 ? -14.570 7.772 5.496 1.00 63.00 184 LEU A CA 1
ATOM 1475 C C . LEU A 1 184 ? -15.204 8.807 6.407 1.00 63.00 184 LEU A C 1
ATOM 1477 O O . LEU A 1 184 ? -15.908 8.428 7.350 1.00 63.00 184 LEU A O 1
ATOM 1481 N N . ARG A 1 185 ? -14.967 10.098 6.141 1.00 62.34 185 ARG A N 1
ATOM 1482 C CA . ARG A 1 185 ? -15.641 11.190 6.859 1.00 62.34 185 ARG A CA 1
ATOM 1483 C C . ARG A 1 185 ? -17.154 11.125 6.660 1.00 62.34 185 ARG A C 1
ATOM 1485 O O . ARG A 1 185 ? -17.887 11.490 7.572 1.00 62.34 185 ARG A O 1
ATOM 1492 N N . GLU A 1 186 ? -17.607 10.552 5.548 1.00 59.56 186 GLU A N 1
ATOM 1493 C CA . GLU A 1 186 ? -19.019 10.296 5.239 1.00 59.56 186 GLU A CA 1
ATOM 1494 C C . GLU A 1 186 ? -19.649 9.131 6.039 1.00 59.56 186 GLU A C 1
ATOM 1496 O O . GLU A 1 186 ? -20.797 8.760 5.814 1.00 59.56 186 GLU A O 1
ATOM 1501 N N . GLY A 1 187 ? -18.945 8.564 7.029 1.00 54.50 187 GLY A N 1
ATOM 1502 C CA . GLY A 1 187 ? -19.541 7.677 8.038 1.00 54.50 187 GLY A CA 1
ATOM 1503 C C . GLY A 1 187 ? -19.333 6.174 7.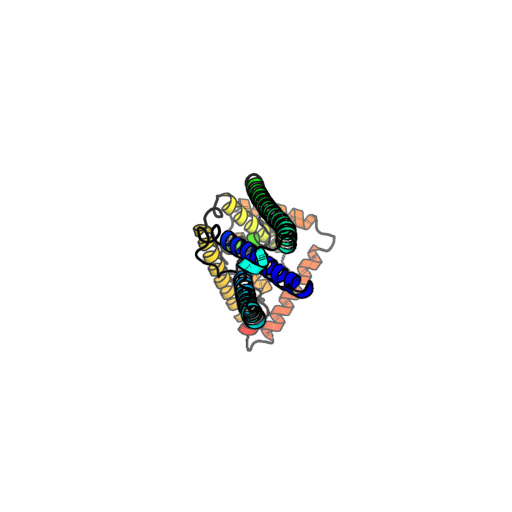819 1.00 54.50 187 GLY A C 1
ATOM 1504 O O . GLY A 1 187 ? -19.830 5.375 8.622 1.00 54.50 187 GLY A O 1
ATOM 1505 N N . LYS A 1 188 ? -18.539 5.766 6.816 1.00 53.50 188 LYS A N 1
ATOM 1506 C CA . LYS A 1 188 ? -18.303 4.351 6.447 1.00 53.50 188 LYS A CA 1
ATOM 1507 C C . LYS A 1 188 ? -17.668 3.479 7.553 1.00 53.50 188 LYS A C 1
ATOM 1509 O O . LYS A 1 188 ? -17.754 2.255 7.499 1.00 53.50 188 LYS A O 1
ATOM 1514 N N . LEU A 1 189 ? -17.076 4.064 8.603 1.00 57.78 189 LEU A N 1
ATOM 1515 C CA . LEU A 1 189 ? -16.421 3.322 9.704 1.00 57.78 189 LEU A CA 1
ATOM 1516 C C . LEU A 1 189 ? -17.288 3.089 10.952 1.00 57.78 189 LEU A C 1
ATOM 1518 O O . LEU A 1 189 ? -16.813 2.493 11.923 1.00 57.78 189 LEU A O 1
ATOM 1522 N N . THR A 1 190 ? -18.534 3.561 10.963 1.00 62.00 190 THR A N 1
ATOM 1523 C CA . THR A 1 190 ? -19.356 3.587 12.186 1.00 62.00 190 THR A CA 1
ATOM 1524 C C . THR A 1 190 ? -20.038 2.252 12.502 1.00 62.00 190 THR A C 1
ATOM 1526 O O . THR A 1 190 ? -20.255 1.943 13.673 1.00 62.00 190 THR A O 1
ATOM 1529 N N . SER A 1 191 ? -20.311 1.409 11.497 1.00 66.81 191 SER A N 1
ATOM 1530 C CA . SER A 1 191 ? -20.975 0.111 11.689 1.00 66.81 191 SER A CA 1
ATOM 1531 C C . SER A 1 191 ? -20.016 -1.083 11.555 1.00 66.81 191 SER A C 1
ATOM 1533 O O . SER A 1 191 ? -19.070 -1.083 10.765 1.00 66.81 191 SER A O 1
ATOM 1535 N N . ALA A 1 192 ? -20.249 -2.147 12.334 1.00 69.31 192 ALA A N 1
ATOM 1536 C CA . ALA A 1 192 ? -19.449 -3.375 12.251 1.00 69.31 192 ALA A CA 1
ATOM 1537 C C . ALA A 1 192 ? -19.616 -4.099 10.902 1.00 69.31 192 ALA A C 1
ATOM 1539 O O . ALA A 1 192 ? -18.653 -4.665 10.389 1.00 69.31 192 ALA A O 1
ATOM 1540 N N . ALA A 1 193 ? -20.813 -4.033 10.313 1.00 72.00 193 ALA A N 1
ATOM 1541 C CA . ALA A 1 193 ? -21.102 -4.612 9.006 1.00 72.00 193 ALA A CA 1
ATOM 1542 C C . ALA A 1 193 ? -20.334 -3.904 7.877 1.00 72.00 193 ALA A C 1
ATOM 1544 O O . ALA A 1 193 ? -19.699 -4.577 7.072 1.00 72.00 193 ALA A O 1
ATOM 1545 N N . MET A 1 194 ? -20.299 -2.566 7.858 1.00 70.69 194 MET A N 1
ATOM 1546 C CA . MET A 1 194 ? -19.537 -1.822 6.842 1.00 70.69 194 MET A CA 1
ATOM 1547 C C . MET A 1 194 ? -18.034 -2.074 6.953 1.00 70.69 194 MET A C 1
ATOM 1549 O O . MET A 1 194 ? -17.378 -2.270 5.939 1.00 70.69 194 MET A O 1
ATOM 1553 N N . ARG A 1 195 ? -17.486 -2.157 8.175 1.00 71.81 195 ARG A N 1
ATOM 1554 C CA . ARG A 1 195 ? -16.072 -2.525 8.366 1.00 71.81 195 ARG A CA 1
ATOM 1555 C C . ARG A 1 195 ? -15.758 -3.912 7.810 1.00 71.81 195 ARG A C 1
ATOM 1557 O O . ARG A 1 195 ? -14.721 -4.085 7.182 1.00 71.81 195 ARG A O 1
ATOM 1564 N N . LYS A 1 196 ? -16.658 -4.883 7.999 1.00 77.06 196 LYS A N 1
ATOM 1565 C CA . LYS A 1 196 ? -16.512 -6.222 7.416 1.00 77.06 196 LYS A CA 1
ATOM 1566 C C . LYS A 1 196 ? -16.553 -6.181 5.883 1.00 77.06 196 LYS A C 1
ATOM 1568 O O . LYS A 1 196 ? -15.740 -6.848 5.254 1.00 77.06 196 LYS A O 1
ATOM 1573 N N . ASN A 1 197 ? -17.449 -5.389 5.297 1.00 79.50 197 ASN A N 1
ATOM 1574 C CA . ASN A 1 197 ? -17.529 -5.231 3.843 1.00 79.50 197 ASN A CA 1
ATOM 1575 C C . ASN A 1 197 ? -16.258 -4.582 3.275 1.00 79.50 197 ASN A C 1
ATOM 1577 O O . ASN A 1 197 ? -15.662 -5.141 2.363 1.00 79.50 197 ASN A O 1
ATOM 1581 N N . LEU A 1 198 ? -15.770 -3.500 3.892 1.00 78.19 198 LEU A N 1
ATOM 1582 C CA . LEU A 1 198 ? -14.503 -2.862 3.515 1.00 78.19 198 LEU A CA 1
ATOM 1583 C C . LEU A 1 198 ? -13.310 -3.822 3.628 1.00 78.19 198 LEU A C 1
ATOM 1585 O O . LEU A 1 198 ? -12.400 -3.767 2.809 1.00 78.19 198 LEU A O 1
ATOM 1589 N N . MET A 1 199 ? -13.300 -4.717 4.625 1.00 77.88 199 MET A N 1
ATOM 1590 C CA . MET A 1 199 ? -12.266 -5.756 4.730 1.00 77.88 199 MET A CA 1
ATOM 1591 C C . MET A 1 199 ? -12.335 -6.742 3.568 1.00 77.88 199 MET A C 1
ATOM 1593 O O . MET A 1 199 ? -11.307 -7.059 2.980 1.00 77.88 199 MET A O 1
ATOM 1597 N N . MET A 1 200 ? -13.536 -7.190 3.203 1.00 83.06 200 MET A N 1
AT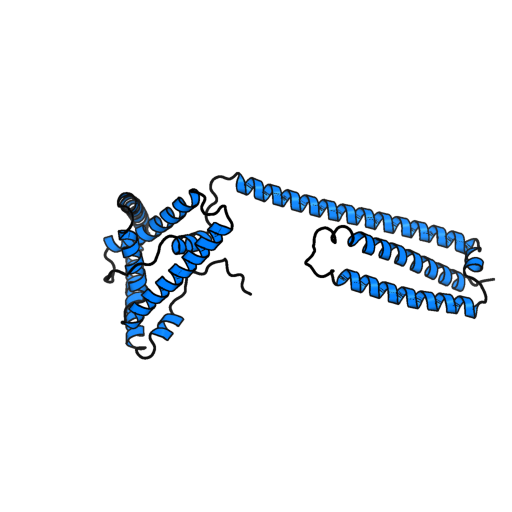OM 1598 C CA . MET A 1 200 ? -13.713 -8.076 2.055 1.00 83.06 200 MET A CA 1
ATOM 1599 C C . MET A 1 200 ? -13.300 -7.414 0.735 1.00 83.06 200 MET A C 1
ATOM 1601 O O . MET A 1 200 ? -12.675 -8.073 -0.095 1.00 83.06 200 MET A O 1
ATOM 1605 N N . GLU A 1 201 ? -13.623 -6.133 0.548 1.00 85.06 201 GLU A N 1
ATOM 1606 C CA . GLU A 1 201 ? -13.212 -5.341 -0.618 1.00 85.06 201 GLU A CA 1
ATOM 1607 C C . GLU A 1 201 ? -11.693 -5.165 -0.665 1.00 85.06 201 GLU A C 1
ATOM 1609 O O . GLU A 1 201 ? -11.076 -5.439 -1.691 1.00 85.06 201 GLU A O 1
ATOM 1614 N N . ALA A 1 202 ? -11.064 -4.814 0.461 1.00 84.31 202 ALA A N 1
ATOM 1615 C CA . ALA A 1 202 ? -9.609 -4.734 0.558 1.00 84.31 202 ALA A CA 1
ATOM 1616 C C . ALA A 1 202 ? -8.942 -6.064 0.184 1.00 84.31 202 ALA A C 1
ATOM 1618 O O . ALA A 1 202 ? -8.010 -6.074 -0.617 1.00 84.31 202 ALA A O 1
ATOM 1619 N N . ASP A 1 203 ? -9.430 -7.188 0.712 1.00 85.00 203 ASP A N 1
ATOM 1620 C CA . ASP A 1 203 ? -8.885 -8.517 0.423 1.00 85.00 203 ASP A CA 1
ATOM 1621 C C . ASP A 1 203 ? -9.114 -8.938 -1.039 1.00 85.00 203 ASP A C 1
ATOM 1623 O O . ASP A 1 203 ? -8.293 -9.647 -1.631 1.00 85.00 203 ASP A O 1
ATOM 1627 N N . ALA A 1 204 ? -10.234 -8.535 -1.646 1.00 88.75 204 ALA A N 1
ATOM 1628 C CA . ALA A 1 204 ? -10.491 -8.739 -3.070 1.00 88.75 204 ALA A CA 1
ATOM 1629 C C . ALA A 1 204 ? -9.509 -7.925 -3.927 1.00 88.75 204 ALA A C 1
ATOM 1631 O O . ALA A 1 204 ? -8.787 -8.508 -4.738 1.00 88.75 204 ALA A O 1
ATOM 1632 N N . ASN A 1 205 ? -9.380 -6.625 -3.656 1.00 90.06 205 ASN A N 1
ATOM 1633 C CA . ASN A 1 205 ? -8.466 -5.725 -4.359 1.00 90.06 205 ASN A CA 1
ATOM 1634 C C . ASN A 1 205 ? -6.997 -6.132 -4.179 1.00 90.06 205 ASN A C 1
ATOM 1636 O O . ASN A 1 205 ? -6.196 -6.010 -5.104 1.00 90.06 205 ASN A O 1
ATOM 1640 N N . GLN A 1 206 ? -6.607 -6.644 -3.006 1.00 87.56 206 GLN A N 1
ATOM 1641 C CA . GLN A 1 206 ? -5.258 -7.172 -2.785 1.00 87.56 206 GLN A CA 1
ATOM 1642 C C . GLN A 1 206 ? -4.974 -8.403 -3.643 1.00 87.56 206 GLN A C 1
ATOM 1644 O O . GLN A 1 206 ? -3.885 -8.505 -4.215 1.00 87.56 206 GLN A O 1
ATOM 1649 N N . ARG A 1 207 ? -5.936 -9.328 -3.745 1.00 89.50 207 ARG A N 1
ATOM 1650 C CA . ARG A 1 207 ? -5.810 -10.511 -4.605 1.00 89.50 207 ARG A CA 1
ATOM 1651 C C . ARG A 1 207 ? -5.708 -10.112 -6.070 1.00 89.50 207 ARG A C 1
ATOM 1653 O O . ARG A 1 207 ? -4.763 -10.527 -6.730 1.00 89.50 207 ARG A O 1
ATOM 1660 N N . GLU A 1 208 ? -6.588 -9.233 -6.534 1.00 92.75 208 GLU A N 1
ATOM 1661 C CA . GLU A 1 208 ? -6.561 -8.738 -7.910 1.00 92.75 208 GLU A CA 1
ATOM 1662 C C . GLU A 1 208 ? -5.251 -8.004 -8.229 1.00 92.75 208 GLU A C 1
ATOM 1664 O O . GLU A 1 208 ? -4.602 -8.288 -9.235 1.00 92.75 208 GLU A O 1
ATOM 1669 N N . ARG A 1 209 ? -4.781 -7.132 -7.325 1.00 92.12 209 ARG A N 1
ATOM 1670 C CA . ARG A 1 209 ? -3.491 -6.443 -7.465 1.00 92.12 209 ARG A CA 1
ATOM 1671 C C . ARG A 1 209 ? -2.358 -7.448 -7.608 1.00 92.12 209 ARG A C 1
ATOM 1673 O O . ARG A 1 209 ? -1.511 -7.293 -8.484 1.00 92.12 209 ARG A O 1
ATOM 1680 N N . ARG A 1 210 ? -2.316 -8.457 -6.735 1.00 92.25 210 ARG A N 1
ATOM 1681 C CA . ARG A 1 210 ? -1.288 -9.501 -6.774 1.00 92.25 210 ARG A CA 1
ATOM 1682 C C . ARG A 1 210 ? -1.316 -10.239 -8.110 1.00 92.25 210 ARG A C 1
ATOM 1684 O O . ARG A 1 210 ? -0.257 -10.443 -8.692 1.00 92.25 210 ARG A O 1
ATOM 1691 N N . ASP A 1 211 ? -2.498 -10.602 -8.593 1.00 94.12 211 ASP A N 1
ATOM 1692 C CA . ASP A 1 211 ? -2.655 -11.374 -9.822 1.00 94.12 211 ASP A CA 1
ATOM 1693 C C . ASP A 1 211 ? -2.250 -10.549 -11.061 1.00 94.12 211 ASP A C 1
ATOM 1695 O O . ASP A 1 211 ? -1.523 -11.056 -11.917 1.00 94.12 211 ASP A O 1
ATOM 1699 N N . ILE A 1 212 ? -2.592 -9.251 -11.112 1.00 95.06 212 ILE A N 1
ATOM 1700 C CA . ILE A 1 212 ? -2.108 -8.326 -12.153 1.00 95.06 212 ILE A CA 1
ATOM 1701 C C . ILE A 1 212 ? -0.578 -8.227 -12.111 1.00 95.06 212 ILE A C 1
ATOM 1703 O O . ILE A 1 212 ? 0.087 -8.396 -13.134 1.00 95.06 212 ILE A O 1
ATOM 1707 N N . LEU A 1 213 ? 0.012 -7.977 -10.938 1.00 94.25 213 LEU A N 1
ATOM 1708 C CA . LEU A 1 213 ? 1.466 -7.833 -10.818 1.00 94.25 213 LEU A CA 1
ATOM 1709 C C . LEU A 1 213 ? 2.197 -9.127 -11.209 1.00 94.25 213 LEU A C 1
ATOM 1711 O O . LEU A 1 213 ? 3.172 -9.071 -11.958 1.00 94.25 213 LEU A O 1
ATOM 1715 N N . LEU A 1 214 ? 1.696 -10.287 -10.776 1.00 93.38 214 LEU A N 1
ATOM 1716 C CA . LEU A 1 214 ? 2.232 -11.591 -11.158 1.00 93.38 214 LEU A CA 1
ATOM 1717 C C . LEU A 1 214 ? 2.148 -11.805 -12.674 1.00 93.38 214 LEU A C 1
ATOM 1719 O O . LEU A 1 214 ? 3.120 -12.258 -13.276 1.00 93.38 214 LEU A O 1
ATOM 1723 N N . GLN A 1 215 ? 1.032 -11.439 -13.311 1.00 94.31 215 GLN A N 1
ATOM 1724 C CA . GLN A 1 215 ? 0.871 -11.540 -14.761 1.00 94.31 215 GLN A CA 1
ATOM 1725 C C . GLN A 1 215 ? 1.942 -10.729 -15.506 1.00 94.31 215 GLN A C 1
ATOM 1727 O O . GLN A 1 215 ? 2.552 -11.237 -16.447 1.00 94.31 215 GLN A O 1
ATOM 1732 N N . HIS A 1 216 ? 2.224 -9.493 -15.089 1.00 93.38 216 HIS A N 1
ATOM 1733 C CA . HIS A 1 216 ? 3.254 -8.664 -15.730 1.00 93.38 216 HIS A CA 1
ATOM 1734 C C . HIS A 1 216 ? 4.673 -9.164 -15.431 1.00 93.38 216 HIS A C 1
ATOM 1736 O O . HIS A 1 216 ? 5.485 -9.263 -16.354 1.00 93.38 216 HIS A O 1
ATOM 1742 N N . CYS A 1 217 ? 4.963 -9.592 -14.199 1.00 91.50 217 CYS A N 1
ATOM 1743 C CA . CYS A 1 217 ? 6.250 -10.209 -13.864 1.00 91.50 217 CYS A CA 1
ATOM 1744 C C . CYS A 1 217 ? 6.483 -11.523 -14.620 1.00 91.50 217 CYS A C 1
ATOM 1746 O O . CYS A 1 217 ? 7.589 -11.771 -15.098 1.00 91.50 217 CYS A O 1
ATOM 1748 N N . SER A 1 218 ? 5.438 -12.327 -14.842 1.00 90.12 218 SER A N 1
ATOM 1749 C CA . SER A 1 218 ? 5.517 -13.543 -15.661 1.00 90.12 218 SER A CA 1
ATOM 1750 C C . SER A 1 218 ? 5.887 -13.257 -17.120 1.00 90.12 218 SER A C 1
ATOM 1752 O O . SER A 1 218 ? 6.426 -14.132 -17.791 1.00 90.12 218 SER A O 1
ATOM 1754 N N . ARG A 1 219 ? 5.677 -12.022 -17.600 1.00 90.00 219 ARG A N 1
ATOM 1755 C CA . ARG A 1 219 ? 6.104 -11.529 -18.922 1.00 90.00 219 ARG A CA 1
ATOM 1756 C C . ARG A 1 219 ? 7.498 -10.888 -18.907 1.00 90.00 219 ARG A C 1
ATOM 1758 O O . ARG A 1 219 ? 7.928 -10.369 -19.928 1.00 90.00 219 ARG A O 1
ATOM 1765 N N . GLY A 1 220 ? 8.201 -10.923 -17.774 1.00 88.19 220 GLY A N 1
ATOM 1766 C CA . GLY A 1 220 ? 9.535 -10.341 -17.608 1.00 88.19 220 GLY A CA 1
ATOM 1767 C C . GLY A 1 220 ? 9.541 -8.850 -17.261 1.00 88.19 220 GLY A C 1
ATOM 1768 O O . GLY A 1 220 ? 10.599 -8.230 -17.307 1.00 88.19 220 GLY A O 1
ATOM 1769 N N . ARG A 1 221 ? 8.391 -8.256 -16.914 1.00 91.06 221 ARG A N 1
ATOM 1770 C CA . ARG A 1 221 ? 8.329 -6.849 -16.487 1.00 91.06 221 ARG A CA 1
ATOM 1771 C C . ARG A 1 221 ? 8.702 -6.712 -15.010 1.00 91.06 221 ARG A C 1
ATOM 1773 O O . ARG A 1 221 ? 8.268 -7.512 -14.181 1.00 91.06 221 ARG A O 1
ATOM 1780 N N . SER A 1 222 ? 9.458 -5.667 -14.671 1.00 93.31 222 SER A N 1
ATOM 1781 C CA . SER A 1 222 ? 9.801 -5.341 -13.279 1.00 93.31 222 SER A CA 1
ATOM 1782 C C . SER A 1 222 ? 8.541 -5.150 -12.427 1.00 93.31 222 SER A C 1
ATOM 1784 O O . SER A 1 222 ? 7.578 -4.493 -12.841 1.00 93.31 222 SER A O 1
ATOM 1786 N N . LEU A 1 223 ? 8.566 -5.696 -11.208 1.00 93.62 223 LEU A N 1
ATOM 1787 C CA . LEU A 1 223 ? 7.508 -5.523 -10.214 1.00 93.62 223 LEU A CA 1
ATOM 1788 C C . LEU A 1 223 ? 7.332 -4.042 -9.858 1.00 93.62 223 LEU A C 1
ATOM 1790 O O . LEU A 1 223 ? 6.205 -3.551 -9.751 1.00 93.62 223 LEU A O 1
ATOM 1794 N N . HIS A 1 224 ? 8.445 -3.328 -9.694 1.00 93.38 224 HIS A N 1
ATOM 1795 C CA . HIS A 1 224 ? 8.470 -1.909 -9.375 1.00 93.38 224 HIS A CA 1
ATOM 1796 C C . HIS A 1 224 ? 7.895 -1.053 -10.506 1.00 93.38 224 HIS A C 1
ATOM 1798 O O . HIS A 1 224 ? 6.980 -0.269 -10.256 1.00 93.38 224 HIS A O 1
ATOM 1804 N N . ALA A 1 225 ? 8.355 -1.263 -11.744 1.00 94.62 225 ALA A N 1
ATOM 1805 C CA . ALA A 1 225 ? 7.839 -0.557 -12.918 1.00 94.62 225 ALA A CA 1
ATOM 1806 C C . ALA A 1 225 ? 6.329 -0.782 -13.088 1.00 94.62 225 ALA A C 1
ATOM 1808 O O . ALA A 1 225 ? 5.562 0.167 -13.234 1.00 94.62 225 ALA A O 1
ATOM 1809 N N . THR A 1 226 ? 5.888 -2.035 -12.959 1.00 95.12 226 THR A N 1
ATOM 1810 C CA . THR A 1 226 ? 4.469 -2.406 -13.044 1.00 95.12 226 THR A CA 1
ATOM 1811 C C . THR A 1 226 ? 3.643 -1.740 -11.937 1.00 95.12 226 THR A C 1
ATOM 1813 O O . THR A 1 226 ? 2.557 -1.225 -12.191 1.00 95.12 226 THR A O 1
ATOM 1816 N N . SER A 1 227 ? 4.158 -1.698 -10.706 1.00 92.69 227 SER A N 1
ATOM 1817 C CA . SER A 1 227 ? 3.469 -1.059 -9.576 1.00 92.69 227 SER A CA 1
ATOM 1818 C C . SER A 1 227 ? 3.329 0.457 -9.756 1.00 92.69 227 SER A C 1
ATOM 1820 O O . SER A 1 227 ? 2.307 1.025 -9.376 1.00 92.69 227 SER A O 1
ATOM 1822 N N . ILE A 1 228 ? 4.337 1.111 -10.342 1.00 93.25 228 ILE A N 1
ATOM 1823 C CA . ILE A 1 228 ? 4.308 2.544 -10.665 1.00 93.25 228 ILE A CA 1
ATOM 1824 C C . ILE A 1 228 ? 3.313 2.821 -11.791 1.00 93.25 228 ILE A C 1
ATOM 1826 O O . ILE A 1 228 ? 2.461 3.695 -11.643 1.00 93.25 228 ILE A O 1
ATOM 1830 N N . GLY A 1 229 ? 3.357 2.035 -12.868 1.00 95.00 229 GLY A N 1
ATOM 1831 C CA . GLY A 1 229 ? 2.395 2.136 -13.966 1.00 95.00 229 GLY A CA 1
ATOM 1832 C C . GLY A 1 229 ? 0.949 1.939 -13.505 1.00 95.00 229 GLY A C 1
ATOM 1833 O O . GLY A 1 229 ? 0.049 2.620 -13.988 1.00 95.00 229 GLY A O 1
ATOM 1834 N N . MET A 1 230 ? 0.721 1.058 -12.525 1.00 94.44 230 MET A N 1
ATOM 1835 C CA . MET A 1 230 ? -0.589 0.886 -11.891 1.00 94.44 230 MET A CA 1
ATOM 1836 C C . MET A 1 230 ? -1.007 2.141 -11.123 1.00 94.44 230 MET A C 1
ATOM 1838 O O . MET A 1 230 ? -2.119 2.611 -11.315 1.00 94.44 230 MET A O 1
ATOM 1842 N N . ALA A 1 231 ? -0.133 2.708 -10.286 1.00 90.94 231 ALA A N 1
ATOM 1843 C CA . ALA A 1 231 ? -0.458 3.905 -9.507 1.00 90.94 231 ALA A CA 1
ATOM 1844 C C . ALA A 1 231 ? -0.785 5.115 -10.398 1.00 90.94 231 ALA A C 1
ATOM 1846 O O . ALA A 1 231 ? -1.731 5.847 -10.119 1.00 90.94 231 ALA A O 1
ATOM 1847 N N . LEU A 1 232 ? -0.042 5.294 -11.493 1.00 93.38 232 LEU A N 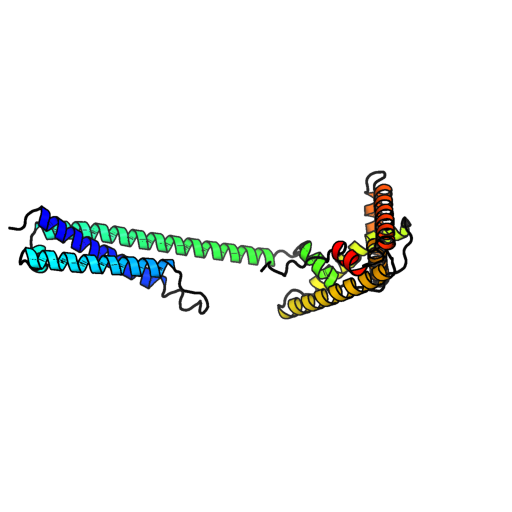1
ATOM 1848 C CA . LEU A 1 232 ? -0.301 6.357 -12.463 1.00 93.38 232 LEU A CA 1
ATOM 1849 C C . LEU A 1 232 ? -1.621 6.136 -13.207 1.00 93.38 232 LEU A C 1
ATOM 1851 O O . LEU A 1 232 ? -2.412 7.061 -13.317 1.00 93.38 232 LEU A O 1
ATOM 1855 N N . ALA A 1 233 ? -1.909 4.903 -13.632 1.00 94.31 233 ALA A N 1
ATOM 1856 C CA . ALA A 1 233 ? -3.194 4.579 -14.245 1.00 94.31 233 ALA A CA 1
ATOM 1857 C C . ALA A 1 233 ? -4.378 4.769 -13.274 1.00 94.31 233 ALA A C 1
ATOM 1859 O O . ALA A 1 233 ? -5.432 5.233 -13.690 1.00 94.31 233 ALA A O 1
ATOM 1860 N N . GLN A 1 234 ? -4.213 4.461 -11.980 1.00 91.38 234 GLN A N 1
ATOM 1861 C CA . GLN A 1 234 ? -5.227 4.754 -10.955 1.00 91.38 234 GLN A CA 1
ATOM 1862 C C . GLN A 1 234 ? -5.441 6.265 -10.791 1.00 91.38 234 GLN A C 1
ATOM 1864 O O . GLN A 1 234 ? -6.574 6.708 -10.635 1.00 91.38 234 GLN A O 1
ATOM 1869 N N . PHE A 1 235 ? -4.364 7.052 -10.832 1.00 91.00 235 PHE A N 1
ATOM 1870 C CA . PHE A 1 235 ? -4.434 8.508 -10.736 1.00 91.00 235 PHE A CA 1
ATOM 1871 C C . PHE A 1 235 ? -5.151 9.140 -11.929 1.00 91.00 235 PHE A C 1
ATOM 1873 O O . PHE A 1 235 ? -5.969 10.034 -11.738 1.00 91.00 235 PHE A O 1
ATOM 1880 N N . ASP A 1 236 ? -4.902 8.631 -13.135 1.00 91.25 236 ASP A N 1
ATOM 1881 C CA . ASP A 1 236 ? -5.515 9.128 -14.371 1.00 91.25 236 ASP A CA 1
ATOM 1882 C C . ASP A 1 236 ? -7.048 8.938 -14.395 1.00 91.25 236 ASP A C 1
ATOM 1884 O O . ASP A 1 236 ? -7.736 9.601 -15.168 1.00 91.25 236 ASP A O 1
ATOM 1888 N N . LEU A 1 237 ? -7.589 8.065 -13.535 1.00 90.69 237 LEU A N 1
ATOM 1889 C CA . LEU A 1 237 ? -9.028 7.824 -13.377 1.00 90.69 237 LEU A CA 1
ATOM 1890 C C . LEU A 1 237 ? -9.703 8.739 -12.344 1.00 90.69 237 LEU A C 1
ATOM 1892 O O . LEU A 1 237 ? -10.927 8.702 -12.211 1.00 90.69 237 LEU A O 1
ATOM 1896 N N . LEU A 1 238 ? -8.937 9.532 -11.589 1.00 87.25 238 LEU A N 1
ATOM 1897 C CA . LEU A 1 238 ? -9.499 10.479 -10.625 1.00 87.25 238 LEU A CA 1
ATOM 1898 C C . LEU A 1 238 ? -10.138 11.676 -11.338 1.00 87.25 238 LEU A C 1
ATOM 1900 O O . LEU A 1 238 ? -9.793 11.993 -12.474 1.00 87.25 238 LEU A O 1
ATOM 1904 N N . ALA A 1 239 ? -11.039 12.384 -10.656 1.00 89.25 239 ALA A N 1
ATOM 1905 C CA . ALA A 1 239 ? -11.593 13.634 -11.174 1.00 89.25 239 ALA A CA 1
ATOM 1906 C C . ALA A 1 239 ? -10.483 14.674 -11.411 1.00 89.25 239 ALA A C 1
ATOM 1908 O O . ALA A 1 239 ? -9.562 14.795 -10.602 1.00 89.25 239 ALA A O 1
ATOM 1909 N N . GLU A 1 240 ? -10.593 15.444 -12.494 1.00 90.62 240 GLU A N 1
ATOM 1910 C CA . GLU A 1 240 ? -9.574 16.413 -12.926 1.00 90.62 240 GLU A CA 1
ATOM 1911 C C . GLU A 1 240 ? -9.221 17.420 -11.819 1.00 90.62 240 GLU A C 1
ATOM 1913 O O . GLU A 1 240 ? -8.049 17.608 -11.505 1.00 90.62 240 GLU A O 1
ATOM 1918 N N . GLU A 1 241 ? -10.224 17.938 -11.104 1.00 88.94 241 GLU A N 1
ATOM 1919 C CA . GLU A 1 241 ? -10.031 18.843 -9.959 1.00 88.94 241 GLU A CA 1
ATOM 1920 C C . GLU A 1 241 ? -9.169 18.224 -8.837 1.00 88.94 241 GLU A C 1
ATOM 1922 O O . GLU A 1 241 ? -8.366 18.904 -8.191 1.00 88.94 241 GLU A O 1
ATOM 1927 N N . VAL A 1 242 ? -9.312 16.915 -8.597 1.00 86.50 242 VAL A N 1
ATOM 1928 C CA . VAL A 1 242 ? -8.520 16.180 -7.597 1.00 86.50 242 VAL A CA 1
ATOM 1929 C C . VAL A 1 242 ? -7.090 15.985 -8.099 1.00 86.50 242 VAL A C 1
ATOM 1931 O O . VAL A 1 242 ? -6.143 16.127 -7.320 1.00 86.50 242 VAL A O 1
ATOM 1934 N N . GLN A 1 243 ? -6.926 15.697 -9.393 1.00 90.62 243 GLN A N 1
ATOM 1935 C CA . GLN A 1 243 ? -5.613 15.549 -10.013 1.00 90.62 243 GLN A CA 1
ATOM 1936 C C . GLN A 1 243 ? -4.819 16.858 -9.949 1.00 90.62 243 GLN A C 1
ATOM 1938 O O . GLN A 1 243 ? -3.682 16.854 -9.477 1.00 90.62 243 GLN A O 1
ATOM 1943 N N . GLU A 1 244 ? -5.416 17.980 -10.354 1.00 92.06 244 GLU A N 1
ATOM 1944 C CA . GLU A 1 244 ? -4.761 19.294 -10.361 1.00 92.06 244 GLU A CA 1
ATOM 1945 C C . GLU A 1 244 ? -4.287 19.704 -8.965 1.00 92.06 244 GLU A C 1
ATOM 1947 O O . GLU A 1 244 ? -3.122 20.063 -8.767 1.00 92.06 244 GLU A O 1
ATOM 1952 N N . LYS A 1 245 ? -5.163 19.575 -7.964 1.00 89.75 245 LYS A N 1
ATOM 1953 C CA . LYS A 1 245 ? -4.843 19.903 -6.571 1.00 89.75 245 LYS A CA 1
ATOM 1954 C C . LYS A 1 245 ? -3.684 19.061 -6.033 1.00 89.75 245 LYS A C 1
ATOM 1956 O O . LYS A 1 245 ? -2.817 19.583 -5.330 1.00 89.75 245 LYS A O 1
ATOM 1961 N N . ALA A 1 246 ? -3.661 17.769 -6.352 1.00 89.50 246 ALA A N 1
ATOM 1962 C CA . ALA A 1 246 ? -2.593 16.871 -5.928 1.00 89.50 246 ALA A CA 1
ATOM 1963 C C . ALA A 1 246 ? -1.275 17.136 -6.671 1.00 89.50 246 ALA A C 1
ATOM 1965 O O . ALA A 1 246 ? -0.210 17.057 -6.065 1.00 89.50 246 ALA A O 1
ATOM 1966 N N . ILE A 1 247 ? -1.331 17.501 -7.955 1.00 93.81 247 ILE A N 1
ATOM 1967 C CA . ILE A 1 247 ? -0.153 17.899 -8.737 1.00 93.81 247 ILE A CA 1
ATOM 1968 C C . ILE A 1 247 ? 0.478 19.165 -8.158 1.00 93.81 247 ILE A C 1
ATOM 1970 O O . ILE A 1 247 ? 1.700 19.212 -8.022 1.00 93.81 247 ILE A O 1
ATOM 1974 N N . MET A 1 248 ? -0.321 20.167 -7.776 1.00 91.06 248 MET A N 1
ATOM 1975 C CA . MET A 1 248 ? 0.215 21.382 -7.151 1.00 91.06 248 MET A CA 1
ATOM 1976 C C . MET A 1 248 ? 0.979 21.065 -5.860 1.00 91.06 248 MET A C 1
ATOM 1978 O O . MET A 1 248 ? 2.126 21.478 -5.716 1.00 91.06 248 MET A O 1
ATOM 1982 N N . ARG A 1 249 ? 0.403 20.249 -4.970 1.00 88.75 249 ARG A N 1
ATOM 1983 C CA . ARG A 1 249 ? 1.080 19.821 -3.731 1.00 88.75 249 ARG A CA 1
ATOM 1984 C C . ARG A 1 249 ? 2.326 18.981 -3.992 1.00 88.75 249 ARG A C 1
ATOM 1986 O O . ARG A 1 249 ? 3.347 19.157 -3.335 1.00 88.75 249 ARG A O 1
ATOM 1993 N N . ALA A 1 250 ? 2.274 18.085 -4.975 1.00 89.81 250 ALA A N 1
ATOM 1994 C CA . ALA A 1 250 ? 3.430 17.286 -5.358 1.00 89.81 250 ALA A CA 1
ATOM 1995 C C . ALA A 1 250 ? 4.596 18.160 -5.847 1.00 89.81 250 ALA A C 1
ATOM 1997 O O . ALA A 1 250 ? 5.744 17.863 -5.521 1.00 89.81 250 ALA A O 1
ATOM 1998 N N . ARG A 1 251 ? 4.311 19.247 -6.576 1.00 92.12 251 ARG A N 1
ATOM 1999 C CA . ARG A 1 251 ? 5.324 20.229 -6.993 1.00 92.12 251 ARG A CA 1
ATOM 2000 C C . ARG A 1 251 ? 5.916 20.972 -5.799 1.00 92.12 251 ARG A C 1
ATOM 2002 O O . ARG A 1 251 ? 7.131 20.988 -5.665 1.00 92.12 251 ARG A O 1
ATOM 2009 N N . GLU A 1 252 ? 5.082 21.457 -4.880 1.00 90.38 252 GLU A N 1
ATOM 2010 C CA . GLU A 1 252 ? 5.553 22.081 -3.631 1.00 90.38 252 GLU A CA 1
ATOM 2011 C C . GLU A 1 252 ? 6.473 21.139 -2.833 1.00 90.38 252 GLU A C 1
ATOM 2013 O O . GLU A 1 252 ? 7.511 21.550 -2.311 1.00 90.38 252 GLU A O 1
ATOM 2018 N N . ASN A 1 253 ? 6.135 19.847 -2.780 1.00 86.88 253 ASN A N 1
ATOM 2019 C CA . ASN A 1 253 ? 6.969 18.843 -2.127 1.00 86.88 253 ASN A CA 1
ATOM 2020 C C . ASN A 1 253 ? 8.313 18.649 -2.838 1.00 86.88 253 ASN A C 1
ATOM 2022 O O . ASN A 1 253 ? 9.330 18.519 -2.156 1.00 86.88 253 ASN A O 1
ATOM 2026 N N . ILE A 1 254 ? 8.332 18.619 -4.175 1.00 88.62 254 ILE A N 1
ATOM 2027 C CA . ILE A 1 254 ? 9.569 18.528 -4.965 1.00 88.62 254 ILE A CA 1
ATOM 2028 C C . ILE A 1 254 ? 10.446 19.757 -4.722 1.00 88.62 254 ILE A C 1
ATOM 2030 O O . ILE A 1 254 ? 11.633 19.596 -4.446 1.00 88.62 254 ILE A O 1
ATOM 2034 N N . ASP A 1 255 ? 9.863 20.954 -4.727 1.00 88.31 255 ASP A N 1
ATOM 2035 C CA . ASP A 1 255 ? 10.582 22.209 -4.483 1.00 88.31 255 ASP A CA 1
ATOM 2036 C C . ASP A 1 255 ? 11.185 22.267 -3.069 1.00 88.31 255 ASP A C 1
ATOM 2038 O O . ASP A 1 255 ? 12.222 22.892 -2.845 1.00 88.31 255 ASP A O 1
ATOM 2042 N N . SER A 1 256 ? 10.565 21.577 -2.106 1.00 90.00 256 SER A N 1
ATOM 2043 C CA . SER A 1 256 ? 11.074 21.451 -0.735 1.00 90.00 256 SER A CA 1
ATOM 2044 C C . SER A 1 256 ? 12.169 20.386 -0.557 1.00 90.00 256 SER A C 1
ATOM 2046 O O . SER A 1 256 ? 12.737 20.264 0.534 1.00 90.00 256 SER A O 1
ATOM 2048 N N . MET A 1 257 ? 12.470 19.591 -1.593 1.00 86.69 257 MET A N 1
ATOM 2049 C CA . MET A 1 257 ? 13.495 18.552 -1.509 1.00 86.69 257 MET A CA 1
ATOM 2050 C C . MET A 1 257 ? 14.899 19.159 -1.385 1.00 86.69 257 MET A C 1
ATOM 2052 O O . MET A 1 257 ? 15.195 20.204 -1.967 1.00 86.69 257 MET A O 1
ATOM 2056 N N . PRO A 1 258 ? 15.817 18.493 -0.661 1.00 89.25 258 PRO A N 1
ATOM 2057 C CA . PRO A 1 258 ? 17.206 18.926 -0.619 1.00 89.25 258 PRO A CA 1
ATOM 2058 C C . PRO A 1 258 ? 17.830 18.905 -2.028 1.00 89.25 258 PRO A C 1
ATOM 2060 O O . PRO A 1 258 ? 17.449 18.061 -2.848 1.00 89.25 258 PRO A O 1
ATOM 2063 N N . PRO A 1 259 ? 18.830 19.764 -2.308 1.00 88.44 259 PRO A N 1
ATOM 2064 C CA . PRO A 1 259 ? 19.534 19.771 -3.588 1.00 88.44 259 PRO A CA 1
ATOM 2065 C C . PRO A 1 259 ? 20.036 18.373 -3.974 1.00 88.44 259 PRO A C 1
ATOM 2067 O O . PRO A 1 259 ? 20.673 17.690 -3.172 1.00 88.44 259 PRO A O 1
ATOM 2070 N N . GLY A 1 260 ? 19.717 17.932 -5.193 1.00 87.19 260 GLY A N 1
ATOM 2071 C CA . GLY A 1 260 ? 20.048 16.590 -5.694 1.00 87.19 260 GLY A CA 1
ATOM 2072 C C . GLY A 1 260 ? 19.149 15.454 -5.183 1.00 87.19 260 GLY A C 1
ATOM 2073 O O . GLY A 1 260 ? 19.267 14.331 -5.665 1.00 87.19 260 GLY A O 1
ATOM 2074 N N . GLY A 1 261 ? 18.218 15.713 -4.257 1.00 88.50 261 GLY A N 1
ATOM 2075 C CA . GLY A 1 261 ? 17.307 14.702 -3.709 1.00 88.50 261 GLY A CA 1
ATOM 2076 C C . GLY A 1 261 ? 16.411 14.057 -4.769 1.00 88.50 261 GLY A C 1
ATOM 2077 O O . GLY A 1 261 ? 16.278 12.835 -4.791 1.00 88.50 261 GLY A O 1
ATOM 2078 N N . LEU A 1 262 ? 15.863 14.864 -5.683 1.00 88.12 262 LEU A N 1
ATOM 2079 C CA . LEU A 1 262 ? 15.067 14.382 -6.814 1.00 88.12 262 LEU A CA 1
ATOM 2080 C C . LEU A 1 262 ? 15.878 13.442 -7.718 1.00 88.12 262 LEU A C 1
ATOM 2082 O O . LEU A 1 262 ? 15.442 12.326 -7.990 1.00 88.12 262 LEU A O 1
ATOM 2086 N N . GLN A 1 263 ? 17.075 13.868 -8.130 1.00 90.62 263 GLN A N 1
ATOM 2087 C CA . GLN A 1 263 ? 17.949 13.084 -9.005 1.00 90.62 263 GLN A CA 1
ATOM 2088 C C . GLN A 1 263 ? 18.318 11.739 -8.364 1.00 90.62 263 GLN A C 1
ATOM 2090 O O . GLN A 1 263 ? 18.146 10.694 -8.986 1.00 90.62 263 GLN A O 1
ATOM 2095 N N . ASN A 1 264 ? 18.712 11.750 -7.087 1.00 90.31 264 ASN A N 1
ATOM 2096 C CA . ASN A 1 264 ? 19.042 10.534 -6.343 1.00 90.31 264 ASN A CA 1
ATOM 2097 C C . ASN A 1 264 ? 17.852 9.562 -6.251 1.00 90.31 264 ASN A C 1
ATOM 2099 O O . ASN A 1 264 ? 18.032 8.347 -6.318 1.00 90.31 264 ASN A O 1
ATOM 2103 N N . LEU A 1 265 ? 16.625 10.075 -6.087 1.00 90.19 265 LEU A N 1
ATOM 2104 C CA . LEU A 1 265 ? 15.417 9.245 -6.064 1.00 90.19 265 LEU A CA 1
ATOM 2105 C C . LEU A 1 265 ? 15.135 8.619 -7.434 1.00 90.19 265 LEU A C 1
ATOM 2107 O O . LEU A 1 265 ? 14.843 7.425 -7.500 1.00 90.19 265 LEU A O 1
ATOM 2111 N N . LEU A 1 266 ? 15.240 9.400 -8.512 1.00 91.69 266 LEU A N 1
ATOM 2112 C CA . LEU A 1 266 ? 15.042 8.914 -9.880 1.00 91.69 266 LEU A CA 1
ATOM 2113 C C . LEU A 1 266 ? 16.072 7.840 -10.251 1.00 91.69 266 LEU A C 1
ATOM 2115 O O . LEU A 1 266 ? 15.700 6.800 -10.797 1.00 91.69 266 LEU A O 1
ATOM 2119 N N . GLU A 1 267 ? 17.340 8.052 -9.896 1.00 92.69 267 GLU A N 1
ATOM 2120 C CA . GLU A 1 267 ? 18.420 7.082 -10.097 1.00 92.69 267 GLU A CA 1
ATOM 2121 C C . GLU A 1 267 ? 18.171 5.797 -9.308 1.00 92.69 267 GLU A C 1
ATOM 2123 O O . GLU A 1 267 ? 18.161 4.715 -9.892 1.00 92.69 267 GLU A O 1
ATOM 2128 N N . ALA A 1 268 ? 17.850 5.895 -8.014 1.00 92.31 268 ALA A N 1
ATOM 2129 C CA . ALA A 1 268 ? 17.555 4.726 -7.188 1.00 92.31 268 ALA A CA 1
ATOM 2130 C C . ALA A 1 268 ? 16.359 3.912 -7.721 1.00 92.31 268 ALA A C 1
ATOM 2132 O O . ALA A 1 268 ? 16.355 2.677 -7.670 1.00 92.31 268 ALA A O 1
ATOM 2133 N N . MET A 1 269 ? 15.331 4.586 -8.251 1.00 93.31 269 MET A N 1
ATOM 2134 C CA . MET A 1 269 ? 14.192 3.923 -8.891 1.00 93.31 269 MET A CA 1
ATOM 2135 C C . MET A 1 269 ? 14.604 3.217 -10.186 1.00 93.31 269 MET A C 1
ATOM 2137 O O . MET A 1 269 ? 14.228 2.061 -10.391 1.00 93.31 269 MET A O 1
ATOM 2141 N N . ALA A 1 270 ? 15.395 3.875 -11.036 1.00 94.38 270 ALA A N 1
ATOM 2142 C CA . ALA A 1 270 ? 15.887 3.297 -12.283 1.00 94.38 270 ALA A CA 1
ATOM 2143 C C . ALA A 1 270 ? 16.799 2.084 -12.029 1.00 94.38 270 ALA A C 1
ATOM 2145 O O . ALA A 1 270 ? 16.594 1.025 -12.625 1.00 94.38 270 ALA A O 1
ATOM 2146 N N . GLU A 1 271 ? 17.741 2.186 -11.089 1.00 95.31 271 GLU A N 1
ATOM 2147 C CA . GLU A 1 271 ? 18.615 1.082 -10.678 1.00 95.31 271 GLU A CA 1
ATOM 2148 C C . GLU A 1 271 ? 17.817 -0.117 -10.166 1.00 95.31 271 GLU A C 1
ATOM 2150 O O . GLU A 1 271 ? 18.107 -1.267 -10.513 1.00 95.31 271 GLU A O 1
ATOM 2155 N N . ARG A 1 272 ? 16.771 0.129 -9.369 1.00 94.56 272 ARG A N 1
ATOM 2156 C CA . ARG A 1 272 ? 15.883 -0.934 -8.896 1.00 94.56 272 ARG A CA 1
ATOM 2157 C C . ARG A 1 272 ? 15.183 -1.642 -10.055 1.00 94.56 272 ARG A C 1
ATOM 2159 O O . ARG A 1 272 ? 15.171 -2.872 -10.082 1.00 94.56 272 ARG A O 1
ATOM 2166 N N . VAL A 1 273 ? 14.623 -0.896 -11.008 1.00 94.31 273 VAL A N 1
ATOM 2167 C CA . VAL A 1 273 ? 13.947 -1.472 -12.184 1.00 94.31 273 VAL A CA 1
ATOM 2168 C C . VAL A 1 273 ? 14.920 -2.280 -13.037 1.00 94.31 273 VAL A C 1
ATOM 2170 O O . VAL A 1 273 ? 14.587 -3.393 -13.450 1.00 94.31 273 VAL A O 1
ATOM 2173 N N . LEU A 1 274 ? 16.132 -1.769 -13.256 1.00 94.31 274 LEU A N 1
ATOM 2174 C CA . LEU A 1 274 ? 17.187 -2.474 -13.985 1.00 94.31 274 LEU A CA 1
ATOM 2175 C C . LEU A 1 274 ? 17.568 -3.788 -13.292 1.00 94.31 274 LEU A C 1
ATOM 2177 O O . LEU A 1 274 ? 17.627 -4.833 -13.942 1.00 94.31 274 LEU A O 1
ATOM 2181 N N . ASN A 1 275 ? 17.761 -3.766 -11.972 1.00 93.12 275 ASN A N 1
ATOM 2182 C CA . ASN A 1 275 ? 18.094 -4.956 -11.188 1.00 93.12 275 ASN A CA 1
ATOM 2183 C C . ASN A 1 275 ? 16.969 -6.003 -11.196 1.00 93.12 275 ASN A C 1
ATOM 2185 O O . ASN A 1 275 ? 17.231 -7.189 -11.412 1.00 93.12 275 ASN A O 1
ATOM 2189 N N . GLU A 1 276 ? 15.716 -5.586 -11.002 1.00 93.00 276 GLU A N 1
ATOM 2190 C CA . GLU A 1 276 ? 14.558 -6.486 -11.073 1.00 93.00 276 GLU A CA 1
ATOM 2191 C C . GLU A 1 276 ? 14.416 -7.097 -12.473 1.00 93.00 276 GLU A C 1
ATOM 2193 O O . GLU A 1 276 ? 14.245 -8.305 -12.603 1.00 93.00 276 GLU A O 1
ATOM 2198 N N . THR A 1 277 ? 14.566 -6.294 -13.528 1.00 91.44 277 THR A N 1
ATOM 2199 C CA . THR A 1 277 ? 14.482 -6.773 -14.918 1.00 91.44 277 THR A CA 1
ATOM 2200 C C . THR A 1 277 ? 15.603 -7.766 -15.232 1.00 91.44 277 THR A C 1
ATOM 2202 O O . THR A 1 277 ? 15.353 -8.827 -15.807 1.00 91.44 277 THR A O 1
ATOM 2205 N N . ARG A 1 278 ? 16.838 -7.477 -14.795 1.00 90.31 278 ARG A N 1
ATOM 2206 C CA . ARG A 1 278 ? 17.984 -8.380 -14.966 1.00 90.31 278 ARG A CA 1
ATOM 2207 C C . ARG A 1 278 ? 17.758 -9.711 -14.251 1.00 90.31 278 ARG A C 1
ATOM 2209 O O . ARG A 1 278 ? 17.934 -10.758 -14.867 1.00 90.31 278 ARG A O 1
ATOM 2216 N N . THR A 1 279 ? 17.337 -9.689 -12.988 1.00 89.00 279 THR A N 1
ATOM 2217 C CA . THR A 1 279 ? 17.092 -10.923 -12.218 1.00 89.00 279 THR A CA 1
ATOM 2218 C C . THR A 1 279 ? 15.938 -11.742 -12.799 1.00 89.00 279 THR A C 1
ATOM 2220 O O . THR A 1 279 ? 16.094 -12.942 -12.985 1.00 89.00 279 THR A O 1
ATOM 2223 N N . LEU A 1 280 ? 14.840 -11.105 -13.223 1.00 87.00 280 LEU A N 1
ATOM 2224 C CA . LEU A 1 280 ? 13.729 -11.771 -13.922 1.00 87.00 280 LEU A CA 1
ATOM 2225 C C . LEU A 1 280 ? 14.132 -12.412 -15.259 1.00 87.00 280 LEU A C 1
ATOM 2227 O O . LEU A 1 280 ? 13.549 -13.421 -15.664 1.00 87.00 280 LEU A O 1
ATOM 2231 N N . SER A 1 281 ? 15.099 -11.816 -15.964 1.00 83.31 281 SER A N 1
ATOM 2232 C CA . SER A 1 281 ? 15.631 -12.377 -17.210 1.00 83.31 281 SER A CA 1
ATOM 2233 C C . SER A 1 281 ? 16.528 -13.599 -16.975 1.00 83.31 281 SER A C 1
ATOM 2235 O O . SER A 1 281 ? 16.539 -14.505 -17.804 1.00 83.31 281 SER A O 1
ATOM 2237 N N . GLN A 1 282 ? 17.237 -13.642 -15.841 1.00 81.69 282 GLN A N 1
ATOM 2238 C CA . GLN A 1 282 ? 18.150 -14.726 -15.462 1.00 81.69 282 GLN A CA 1
ATOM 2239 C C . GLN A 1 282 ? 17.413 -15.903 -14.798 1.00 81.69 282 GLN A C 1
ATOM 2241 O O . GLN A 1 282 ? 17.679 -17.052 -15.138 1.00 81.69 282 GLN A O 1
ATOM 2246 N N . ASP A 1 283 ? 16.429 -15.625 -13.937 1.00 67.56 283 ASP A N 1
ATOM 2247 C CA . ASP A 1 283 ? 15.608 -16.612 -13.210 1.00 67.56 283 ASP A CA 1
ATOM 2248 C C . ASP A 1 283 ? 14.392 -17.097 -14.032 1.00 67.56 283 ASP A C 1
ATOM 2250 O O . ASP A 1 283 ? 13.314 -17.366 -13.496 1.00 67.56 283 ASP A O 1
ATOM 2254 N N . ALA A 1 284 ? 14.529 -17.191 -15.360 1.00 61.09 284 ALA A N 1
ATOM 2255 C CA . ALA A 1 284 ? 13.415 -17.429 -16.285 1.00 61.09 284 ALA A CA 1
ATOM 2256 C C . ALA A 1 284 ? 12.587 -18.699 -15.984 1.00 61.09 284 ALA A C 1
ATOM 2258 O O . ALA A 1 284 ? 11.434 -18.785 -16.409 1.00 61.09 284 ALA A O 1
ATOM 2259 N N . THR A 1 285 ? 13.157 -19.656 -15.250 1.00 63.34 285 THR A N 1
ATOM 2260 C CA . THR A 1 285 ? 12.567 -20.962 -14.941 1.00 63.34 285 THR A CA 1
ATOM 2261 C C . THR A 1 285 ? 11.500 -20.930 -13.842 1.00 63.34 285 THR A C 1
ATOM 2263 O O . THR A 1 285 ? 10.653 -21.818 -13.842 1.00 63.34 285 THR A O 1
ATOM 2266 N N . ASP A 1 286 ? 11.473 -19.924 -12.955 1.00 78.31 286 ASP A N 1
ATOM 2267 C CA . ASP A 1 286 ? 10.390 -19.786 -11.963 1.00 78.31 286 ASP A CA 1
ATOM 2268 C C . ASP A 1 286 ? 10.098 -18.322 -11.576 1.00 78.31 286 ASP A C 1
ATOM 2270 O O . ASP A 1 286 ? 10.360 -17.835 -10.471 1.00 78.31 286 ASP A O 1
ATOM 2274 N N . ARG A 1 287 ? 9.510 -17.585 -12.526 1.00 84.56 287 ARG A N 1
ATOM 2275 C CA . ARG A 1 287 ? 9.070 -16.190 -12.327 1.00 84.56 287 ARG A CA 1
ATOM 2276 C C . ARG A 1 287 ? 8.010 -16.049 -11.227 1.00 84.56 287 ARG A C 1
ATOM 2278 O O . ARG A 1 287 ? 7.891 -14.974 -10.639 1.00 84.56 287 ARG A O 1
ATOM 2285 N N . ALA A 1 288 ? 7.240 -17.104 -10.952 1.00 85.25 288 ALA A N 1
ATOM 2286 C CA . ALA A 1 288 ? 6.231 -17.104 -9.897 1.00 85.25 288 ALA A CA 1
ATOM 2287 C C . ALA A 1 288 ? 6.882 -17.188 -8.512 1.00 85.25 288 ALA A C 1
ATOM 2289 O O . ALA A 1 288 ? 6.506 -16.437 -7.610 1.00 85.25 288 ALA A O 1
ATOM 2290 N N . GLU A 1 289 ? 7.903 -18.029 -8.355 1.00 86.31 289 GLU A N 1
ATOM 2291 C CA . GLU A 1 289 ? 8.696 -18.094 -7.130 1.00 86.31 289 GLU A CA 1
ATOM 2292 C C . GLU A 1 289 ? 9.499 -16.804 -6.911 1.00 86.31 289 GLU A C 1
ATOM 2294 O O . GLU A 1 289 ? 9.500 -16.259 -5.804 1.00 86.31 289 GLU A O 1
ATOM 2299 N N . TRP A 1 290 ? 10.101 -16.238 -7.967 1.00 89.88 290 TRP A N 1
ATOM 2300 C CA . TRP A 1 290 ? 10.730 -14.914 -7.885 1.00 89.88 290 TRP A CA 1
ATOM 2301 C C . TRP A 1 290 ? 9.734 -13.859 -7.389 1.00 89.88 290 TRP A C 1
ATOM 2303 O O . TRP A 1 290 ? 10.046 -13.098 -6.470 1.00 89.88 290 TRP A O 1
ATOM 2313 N N . PHE A 1 291 ? 8.518 -13.838 -7.945 1.00 90.69 291 PHE A N 1
ATOM 2314 C CA . PHE A 1 291 ? 7.472 -12.912 -7.519 1.00 90.69 291 PHE A CA 1
ATOM 2315 C C . PHE A 1 291 ? 7.105 -13.125 -6.048 1.00 90.69 291 PHE A C 1
ATOM 2317 O O . PHE A 1 291 ? 7.061 -12.157 -5.294 1.00 90.69 291 PHE A O 1
ATOM 2324 N N . ALA A 1 292 ? 6.913 -14.370 -5.607 1.00 87.69 292 ALA A N 1
ATOM 2325 C CA . ALA A 1 292 ? 6.576 -14.690 -4.221 1.00 87.69 292 ALA A CA 1
ATOM 2326 C C . ALA A 1 292 ? 7.653 -14.237 -3.216 1.00 87.69 292 ALA A C 1
ATOM 2328 O O . ALA A 1 292 ? 7.314 -13.819 -2.110 1.00 87.69 292 ALA A O 1
ATOM 2329 N N . ARG A 1 293 ? 8.939 -14.273 -3.598 1.00 87.75 293 ARG A N 1
ATOM 2330 C CA . ARG A 1 293 ? 10.053 -13.790 -2.761 1.00 87.75 293 ARG A CA 1
ATOM 2331 C C . ARG A 1 293 ? 10.138 -12.262 -2.689 1.00 87.75 293 ARG A C 1
ATOM 2333 O O . ARG A 1 293 ? 10.525 -11.725 -1.655 1.00 87.75 293 ARG A O 1
ATOM 2340 N N . ASN A 1 294 ? 9.805 -11.568 -3.778 1.00 87.94 294 ASN A N 1
ATOM 2341 C CA . ASN A 1 294 ? 10.016 -10.121 -3.911 1.00 87.94 294 ASN A CA 1
ATOM 2342 C C . ASN A 1 294 ? 8.754 -9.282 -3.645 1.00 87.94 294 ASN A C 1
ATOM 2344 O O . ASN A 1 294 ? 8.850 -8.099 -3.309 1.00 87.94 294 ASN A O 1
ATOM 2348 N N . TYR A 1 295 ? 7.565 -9.870 -3.768 1.00 87.56 295 TYR A N 1
ATOM 2349 C CA . TYR A 1 295 ? 6.301 -9.203 -3.492 1.00 87.56 295 TYR A CA 1
ATOM 2350 C C . TYR A 1 295 ? 5.963 -9.260 -2.000 1.00 87.56 295 TYR A C 1
ATOM 2352 O O . TYR A 1 295 ? 5.753 -10.322 -1.422 1.00 87.56 295 TYR A O 1
ATOM 2360 N N . SER A 1 296 ? 5.850 -8.087 -1.378 1.00 81.56 296 SER A N 1
ATOM 2361 C CA . SER A 1 296 ? 5.339 -7.942 -0.014 1.00 81.56 296 SER A CA 1
ATOM 2362 C C . SER A 1 296 ? 3.987 -7.229 -0.048 1.00 81.56 296 SER A C 1
ATOM 2364 O O . SER A 1 296 ? 3.958 -6.028 -0.332 1.00 81.56 296 SER A O 1
ATOM 2366 N N . PRO A 1 297 ? 2.866 -7.922 0.234 1.00 71.69 297 PRO A N 1
ATOM 2367 C CA . PRO A 1 297 ? 1.566 -7.272 0.274 1.00 71.69 297 PRO A CA 1
ATOM 2368 C C . PRO A 1 297 ? 1.506 -6.252 1.424 1.00 71.69 297 PRO A C 1
ATOM 2370 O O . PRO A 1 297 ? 2.133 -6.460 2.473 1.00 71.69 297 PRO A O 1
ATOM 2373 N N . PRO A 1 298 ? 0.729 -5.165 1.276 1.00 65.56 298 PRO A N 1
ATOM 2374 C CA . PRO A 1 298 ? 0.445 -4.267 2.387 1.00 65.56 298 PRO A CA 1
ATOM 2375 C C . PRO A 1 298 ? -0.267 -5.053 3.498 1.00 65.56 298 PRO A C 1
ATOM 2377 O O . PRO A 1 298 ? -1.365 -5.572 3.300 1.00 65.56 298 PRO A O 1
ATOM 2380 N N . ARG A 1 299 ? 0.362 -5.182 4.672 1.00 56.75 299 ARG A N 1
ATOM 2381 C CA . ARG A 1 299 ? -0.212 -5.950 5.786 1.00 56.75 299 ARG A CA 1
ATOM 2382 C C . ARG A 1 299 ? -1.378 -5.186 6.417 1.00 56.75 299 ARG A C 1
ATOM 2384 O O . ARG A 1 299 ? -1.189 -4.074 6.908 1.00 56.75 299 ARG A O 1
ATOM 2391 N N . SER A 1 300 ? -2.552 -5.813 6.459 1.00 47.53 300 SER A N 1
ATOM 2392 C CA . SER A 1 300 ? -3.657 -5.393 7.325 1.00 47.53 300 SER A CA 1
ATOM 2393 C C . SER A 1 300 ? -3.281 -5.653 8.788 1.00 47.53 300 SER A C 1
ATOM 2395 O O . SER A 1 300 ? -2.828 -6.744 9.131 1.00 47.53 300 SER A O 1
ATOM 2397 N N . SER A 1 301 ? -3.481 -4.673 9.671 1.00 44.34 301 SER A N 1
ATOM 2398 C CA . SER A 1 301 ? -3.347 -4.856 11.124 1.00 44.34 301 SER A CA 1
ATOM 2399 C C . SER A 1 301 ? -4.486 -5.688 11.735 1.00 44.34 301 SER A C 1
ATOM 2401 O O . SER A 1 301 ? -4.467 -5.958 12.934 1.00 44.34 301 SER A O 1
ATOM 2403 N N . ALA A 1 302 ? -5.468 -6.110 10.929 1.00 40.91 302 ALA A N 1
ATOM 2404 C CA . ALA A 1 302 ? -6.643 -6.850 11.384 1.00 40.91 302 ALA A CA 1
ATOM 2405 C C . ALA A 1 302 ? -6.444 -8.373 11.475 1.00 40.91 302 ALA A C 1
ATOM 2407 O O . ALA A 1 302 ? -7.349 -9.066 11.937 1.00 40.91 302 ALA A O 1
ATOM 2408 N N . HIS A 1 303 ? -5.279 -8.903 11.091 1.00 31.59 303 HIS A N 1
ATOM 2409 C CA . HIS A 1 303 ? -4.905 -10.262 11.470 1.00 31.59 303 HIS A CA 1
ATOM 2410 C C . HIS A 1 303 ? -4.099 -10.217 12.770 1.00 31.59 303 HIS A C 1
ATOM 2412 O O . HIS A 1 303 ? -2.914 -9.871 12.732 1.00 31.59 303 HIS A O 1
ATOM 2418 N N . PRO A 1 304 ? -4.695 -10.561 13.931 1.00 29.81 304 PRO A N 1
ATOM 2419 C CA . PRO A 1 304 ? -3.873 -10.958 15.054 1.00 29.81 304 PRO A CA 1
ATOM 2420 C C . PRO A 1 304 ? -3.066 -12.170 14.590 1.00 29.81 304 PRO A C 1
ATOM 2422 O O . PRO A 1 304 ? -3.612 -13.107 14.003 1.00 29.81 304 PRO A O 1
ATOM 2425 N N . VAL A 1 305 ? -1.758 -12.106 14.816 1.00 28.52 305 VAL A N 1
ATOM 2426 C CA . VAL A 1 305 ? -0.895 -13.284 14.815 1.00 28.52 305 VAL A CA 1
ATOM 2427 C C . VAL A 1 305 ? -1.587 -14.308 15.716 1.00 28.52 305 VAL A C 1
ATOM 2429 O O . VAL A 1 305 ? -1.761 -14.041 16.907 1.00 28.52 305 VAL A O 1
ATOM 2432 N N . MET A 1 306 ? -2.092 -15.386 15.112 1.00 26.73 306 MET A N 1
ATOM 2433 C CA . MET A 1 306 ? -2.535 -16.567 15.851 1.00 26.73 306 MET A CA 1
ATOM 2434 C C . MET A 1 306 ? -1.329 -17.248 16.485 1.00 26.73 306 MET A C 1
ATOM 2436 O O . MET A 1 306 ? -0.263 -17.271 15.826 1.00 26.73 306 MET A O 1
#

Organism: Guillardia theta (strain CCMP2712) (NCBI:txid905079)

Foldseek 3Di:
DDDPVLLVLLLVLVLLVLLLVLVLVVLVVVPPVVVVPDPPDDDDPVSVVSVVVSVVVVVVSVVSQVVSCVPPVDHSVRSCPDPVSVVSNVVSVVVSVVVSVVVVVVVVVVVVVVVVVVVVVVVVVVVVVPPDDPPQPPLNLQLLLLLPQAWDFFDQADALGDPQLQLLLQLLVVLSSVVSVVVVVVPQPPDPVSVVVSNVSSVVSLVVLLVSLLVCLLVLFFSLRRVSSRSSVSLVPDDPVSSVVSSVVSVVVVVPDDVCRVVVVSVVSRVNRVVRSVVSVVPNPCSPVVSVVPDDGSDRPPDDPD